Protein AF-A0A1X7U930-F1 (afdb_monomer_lite)

Organism: Amphimedon queenslandica (NCBI:txid400682)

Foldseek 3Di:
DDKDWQCPVHFDDDDDQWAPFDDPPPDPDSVVTDTDRDDPDHSSGDMDDDDKDKDKDWQCPVHFDDDADAWAPFDAPPPDPDSVPTDTDRPDPDDSSGDMDMDMDDQQCDDALDWAAPQDPDRQKHFIWGDDPSDTAFAFQACPAQLLQQLVQVLVVAGGKGKDWQCPSHFDDDAHQWYPFDAPNPDNTSVPTDTDRDDPDDSSRTMMIGTANDDAQDWAAPDDPDRLHHFIWGDDPRDTDGDDCVVPDPVNSCVVCVSSVHHD

Radius of gyration: 27.3 Å; chains: 1; bounding box: 66×41×80 Å

InterPro domains:
  IPR001190 SRCR domain [PF00530] (6-51)
  IPR001190 SRCR domain [PF00530] (58-105)
  IPR001190 SRCR domain [PF00530] (118-211)
  IPR001190 SRCR domain [PF00530] (222-263)
  IPR001190 SRCR domain [PR00258] (115-131)
  IPR001190 SRCR domain [PR00258] (134-145)
  IPR001190 SRCR domain [PR00258] (149-159)
  IPR001190 SRCR domain [PR00258] (200-212)
  IPR001190 SRCR domain [PS00420] (120-157)
  IPR001190 SRCR domain [PS00420] (224-261)
  IPR001190 SRCR domain [PS50287] (1-105)
  IPR001190 SRCR domain [PS50287] (115-212)
  IPR001190 SRCR domain [PS50287] (219-264)
  IPR001190 SRCR domain [SM00202] (21-105)
  IPR001190 SRCR domain [SM00202] (115-212)
  IPR036772 SRCR-like domain superfamily [G3DSA:3.10.250.10] (1-54)
  IPR036772 SRCR-like domain superfamily [G3DSA:3.10.250.10] (55-107)
  IPR036772 SRCR-like domain superfamily [G3DSA:3.10.250.10] (108-214)
  IPR036772 SRCR-like domain superfamily [G3DSA:3.10.250.10] (215-264)
  IPR036772 SRCR-like domain superfamily [SSF56487] (4-54)

Secondary structure (DSSP, 8-state):
-EEE-SSTT----S----EEEE--S--SSGGGSEEESS----GGG--EEE---EEEE-TTTT----S----EEEE--S--SSGGGSEEESS----GGG--EEEEPPPPSS-TT-EEEEESSSTTEEEEEEEETTEEEEEB-TT--HHHHHHHHHHTT-S-EEEE-TTTT----S-EEEEEEE--S--SSGGGSEEES-----GGGB-EEEE-SS-TT-EEEEE-SSTT-EEEEEEETTEEEEPP-TT--HHHHHHHHHHTT---

Structure (mmCIF, N/CA/C/O backbone):
data_AF-A0A1X7U930-F1
#
_entry.id   AF-A0A1X7U930-F1
#
loop_
_atom_site.group_PDB
_atom_site.id
_atom_site.type_symbol
_atom_site.label_atom_id
_atom_site.label_alt_id
_atom_site.label_comp_id
_atom_site.label_asym_id
_atom_site.label_entity_id
_atom_site.label_seq_id
_atom_site.pdbx_PDB_ins_code
_atom_site.Cartn_x
_atom_site.Cartn_y
_atom_site.Cartn_z
_atom_site.occupancy
_atom_site.B_iso_or_equiv
_atom_site.auth_seq_id
_atom_site.auth_comp_id
_atom_site.auth_asym_id
_atom_site.auth_atom_id
_atom_site.pdbx_PDB_model_num
ATOM 1 N N . GLY A 1 1 ? 22.623 -4.161 -4.959 1.00 57.66 1 GLY A N 1
ATOM 2 C CA . GLY A 1 1 ? 22.442 -2.717 -5.179 1.00 57.66 1 GLY A CA 1
ATOM 3 C C . GLY A 1 1 ? 23.751 -1.997 -4.940 1.00 57.66 1 GLY A C 1
ATOM 4 O O . GLY A 1 1 ? 24.623 -2.542 -4.277 1.00 57.66 1 GLY A O 1
ATOM 5 N N . THR A 1 2 ? 23.888 -0.797 -5.483 1.00 65.38 2 THR A N 1
ATOM 6 C CA . THR A 1 2 ? 25.011 0.117 -5.270 1.00 65.38 2 THR A CA 1
ATOM 7 C C . THR A 1 2 ? 24.630 1.106 -4.177 1.00 65.38 2 THR A C 1
ATOM 9 O O . THR A 1 2 ? 23.622 1.805 -4.307 1.00 65.38 2 THR A O 1
ATOM 12 N N . ALA A 1 3 ? 25.425 1.177 -3.111 1.00 65.69 3 ALA A N 1
ATOM 13 C CA . ALA A 1 3 ? 25.254 2.194 -2.081 1.00 65.69 3 ALA A CA 1
ATOM 14 C C . ALA A 1 3 ? 25.522 3.592 -2.663 1.00 65.69 3 ALA A C 1
ATOM 16 O O . ALA A 1 3 ? 26.449 3.796 -3.450 1.00 65.69 3 ALA A O 1
ATOM 17 N N . ARG A 1 4 ? 24.689 4.555 -2.284 1.00 77.25 4 ARG A N 1
ATOM 18 C CA . ARG A 1 4 ? 24.811 5.977 -2.606 1.00 77.25 4 ARG A CA 1
ATOM 19 C C . ARG A 1 4 ? 24.934 6.751 -1.297 1.00 77.25 4 ARG A C 1
ATOM 21 O O . ARG A 1 4 ? 24.362 6.358 -0.287 1.00 77.25 4 ARG A O 1
ATOM 28 N N . SER A 1 5 ? 25.660 7.855 -1.324 1.00 78.44 5 SER A N 1
ATOM 29 C CA . SER A 1 5 ? 25.897 8.716 -0.164 1.00 78.44 5 SER A CA 1
ATOM 30 C C . SER A 1 5 ? 25.713 10.183 -0.546 1.00 78.44 5 SER A C 1
ATOM 32 O O . SER A 1 5 ? 25.457 10.493 -1.713 1.00 78.44 5 SER A O 1
ATOM 34 N N . PHE A 1 6 ? 25.848 11.079 0.433 1.00 77.25 6 PHE A N 1
ATOM 35 C CA . PHE A 1 6 ? 25.787 12.532 0.244 1.00 77.25 6 PHE A CA 1
ATOM 36 C C . PHE A 1 6 ? 24.458 13.033 -0.331 1.00 77.25 6 PHE A C 1
ATOM 38 O O . PHE A 1 6 ? 24.446 13.873 -1.233 1.00 77.25 6 PHE A O 1
ATOM 45 N N . ALA A 1 7 ? 23.337 12.493 0.160 1.00 65.94 7 ALA A N 1
ATOM 46 C CA . ALA A 1 7 ? 22.000 12.905 -0.256 1.00 65.94 7 ALA A CA 1
ATOM 47 C C . ALA A 1 7 ? 21.797 12.821 -1.780 1.00 65.94 7 ALA A C 1
ATOM 49 O O . ALA A 1 7 ? 21.214 13.712 -2.398 1.00 65.94 7 ALA A O 1
ATOM 50 N N . TYR A 1 8 ? 22.300 11.746 -2.399 1.00 61.03 8 TYR A N 1
ATOM 51 C CA . TYR A 1 8 ? 22.290 11.541 -3.855 1.00 61.03 8 TYR A CA 1
ATOM 52 C C . TYR A 1 8 ? 20.904 11.740 -4.503 1.00 61.03 8 TYR A C 1
ATOM 54 O O . TYR A 1 8 ? 20.817 12.201 -5.639 1.00 61.03 8 TYR A O 1
ATOM 62 N N . PHE A 1 9 ? 19.820 11.435 -3.780 1.00 59.12 9 PHE A N 1
ATOM 63 C CA . PHE A 1 9 ? 18.430 11.594 -4.233 1.00 59.12 9 PHE A CA 1
ATOM 64 C C . PHE A 1 9 ? 17.723 12.837 -3.661 1.00 59.12 9 PHE A C 1
ATOM 66 O O . PHE A 1 9 ? 16.503 12.954 -3.746 1.00 59.12 9 PHE A O 1
ATOM 73 N N . GLY A 1 10 ? 18.483 13.774 -3.098 1.00 61.09 10 GLY A N 1
ATOM 74 C CA . GLY A 1 10 ? 17.975 14.900 -2.321 1.00 61.09 10 GLY A CA 1
ATOM 75 C C . GLY A 1 10 ? 18.100 14.665 -0.816 1.00 61.09 10 GLY A C 1
ATOM 76 O O . GLY A 1 10 ? 18.247 13.535 -0.356 1.00 61.09 10 GLY A O 1
ATOM 77 N N . GLN A 1 11 ? 18.074 15.763 -0.060 1.00 75.12 11 GLN A N 1
ATOM 78 C CA . GLN A 1 11 ? 18.124 15.737 1.401 1.00 75.12 11 GLN A CA 1
ATOM 79 C C . GLN A 1 11 ? 16.755 15.345 1.953 1.00 75.12 11 GLN A C 1
ATOM 81 O O . GLN A 1 11 ? 15.735 15.902 1.537 1.00 75.12 11 GLN A O 1
ATOM 86 N N . GLY A 1 12 ? 16.738 14.402 2.886 1.00 53.31 12 GLY A N 1
ATOM 87 C CA . GLY A 1 12 ? 15.559 14.032 3.644 1.00 53.31 12 GLY A CA 1
ATOM 88 C C . GLY A 1 12 ? 15.132 15.114 4.632 1.00 53.31 12 GLY A C 1
ATOM 89 O O . GLY A 1 12 ? 15.687 16.212 4.716 1.00 53.31 12 GLY A O 1
ATOM 90 N N . THR A 1 13 ? 14.093 14.789 5.393 1.00 66.19 13 THR A N 1
ATOM 91 C CA . THR A 1 13 ? 13.556 15.640 6.457 1.00 66.19 13 THR A CA 1
ATOM 92 C C . THR A 1 13 ? 13.217 14.782 7.668 1.00 66.19 13 THR A C 1
ATOM 94 O O . THR A 1 13 ? 12.710 13.675 7.490 1.00 66.19 13 THR A O 1
ATOM 97 N N . GLY A 1 14 ? 13.393 15.307 8.881 1.00 71.62 14 GLY A N 1
ATOM 98 C CA . GLY A 1 14 ? 13.059 14.605 10.124 1.00 71.62 14 GLY A CA 1
ATOM 99 C C . GLY A 1 14 ? 14.295 14.168 10.911 1.00 71.62 14 GLY A C 1
ATOM 100 O O . GLY A 1 14 ? 15.323 14.835 10.883 1.00 71.62 14 GLY A O 1
ATOM 101 N N . SER A 1 15 ? 14.169 13.089 11.682 1.00 68.62 15 SER A N 1
ATOM 102 C CA . SER A 1 15 ? 15.270 12.537 12.481 1.00 68.62 15 SER A CA 1
ATOM 103 C C . SER A 1 15 ? 16.039 11.485 11.686 1.00 68.62 15 SER A C 1
ATOM 105 O O . SER A 1 15 ? 15.431 10.640 11.032 1.00 68.62 15 SER A O 1
ATOM 107 N N . ILE A 1 16 ? 17.368 11.502 11.782 1.00 68.62 16 ILE A N 1
ATOM 108 C CA . ILE A 1 16 ? 18.234 10.452 11.239 1.00 68.62 16 ILE A CA 1
ATOM 109 C C . ILE A 1 16 ? 18.339 9.356 12.299 1.00 68.62 16 ILE A C 1
ATOM 111 O O . ILE A 1 16 ? 18.653 9.629 13.455 1.00 68.62 16 ILE A O 1
ATOM 115 N N . LEU A 1 17 ? 17.999 8.124 11.924 1.00 62.81 17 LEU A N 1
ATOM 116 C CA . LEU A 1 17 ? 17.796 7.034 12.886 1.00 62.81 17 LEU A CA 1
ATOM 117 C C . LEU A 1 17 ? 18.954 6.036 12.940 1.00 62.81 17 LEU A C 1
ATOM 119 O O . LEU A 1 17 ? 19.069 5.304 13.918 1.00 62.81 17 LEU A O 1
ATOM 123 N N . LEU A 1 18 ? 19.783 5.992 11.898 1.00 68.31 18 LEU A N 1
ATOM 124 C CA . LEU A 1 18 ? 20.876 5.038 11.758 1.00 68.31 18 LEU A CA 1
ATOM 125 C C . LEU A 1 18 ? 22.110 5.769 11.225 1.00 68.31 18 LEU A C 1
ATOM 127 O O . LEU A 1 18 ? 22.004 6.518 10.255 1.00 68.31 18 LEU A O 1
ATOM 131 N N . ASP A 1 19 ? 23.256 5.515 11.847 1.00 79.56 19 ASP A N 1
ATOM 132 C CA . ASP A 1 19 ? 24.575 6.005 11.440 1.00 79.56 19 ASP A CA 1
ATOM 133 C C . ASP A 1 19 ? 25.569 4.837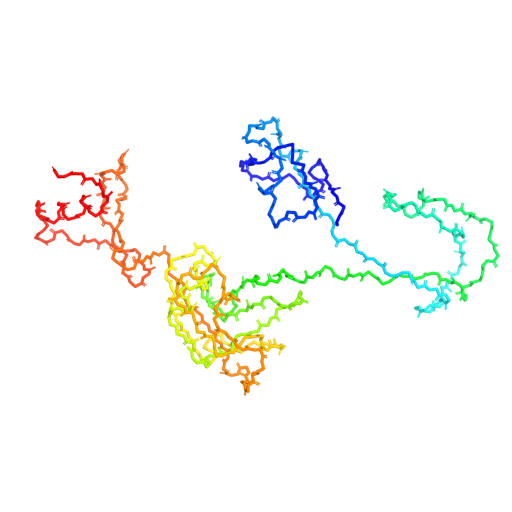 11.393 1.00 79.56 19 ASP A C 1
ATOM 135 O O . ASP A 1 19 ? 25.353 3.809 12.043 1.00 79.56 19 ASP A O 1
ATOM 139 N N . ASP A 1 20 ? 26.635 4.972 10.606 1.00 81.56 20 ASP A N 1
ATOM 140 C CA . ASP A 1 20 ? 27.700 3.975 10.452 1.00 81.56 20 ASP A CA 1
ATOM 141 C C . ASP A 1 20 ? 27.179 2.551 10.175 1.00 81.56 20 ASP A C 1
ATOM 143 O O . ASP A 1 20 ? 27.675 1.560 10.715 1.00 81.56 20 ASP A O 1
ATOM 147 N N . VAL A 1 21 ? 26.151 2.430 9.329 1.00 77.81 21 VAL A N 1
ATOM 148 C CA . VAL A 1 21 ? 25.526 1.137 9.023 1.00 77.81 21 VAL A CA 1
ATOM 149 C C . VAL A 1 21 ? 26.495 0.232 8.255 1.00 77.81 21 VAL A C 1
ATOM 151 O O . VAL A 1 21 ? 26.942 0.563 7.158 1.00 77.81 21 VAL A O 1
ATOM 154 N N . GLN A 1 22 ? 26.782 -0.944 8.815 1.00 81.25 22 GLN A N 1
ATOM 155 C CA . GLN A 1 22 ? 27.649 -1.977 8.245 1.00 81.25 22 GLN A CA 1
ATOM 156 C C . GLN A 1 22 ? 26.912 -3.321 8.213 1.00 81.25 22 GLN A C 1
ATOM 158 O O . GLN A 1 22 ? 26.687 -3.952 9.251 1.00 81.25 22 GLN A O 1
ATOM 163 N N . CYS A 1 23 ? 26.543 -3.759 7.010 1.00 74.75 23 CYS A N 1
ATOM 164 C CA . CYS A 1 23 ? 25.874 -5.036 6.764 1.00 74.75 23 CYS A CA 1
ATOM 165 C C . CYS A 1 23 ? 26.853 -6.056 6.164 1.00 74.75 23 CYS A C 1
ATOM 167 O O . CYS A 1 23 ? 27.743 -5.700 5.391 1.00 74.75 23 CYS A O 1
ATOM 169 N N . THR A 1 24 ? 26.654 -7.334 6.472 1.00 76.25 24 THR A N 1
ATOM 170 C CA . THR A 1 24 ? 27.390 -8.464 5.883 1.00 76.25 24 THR A CA 1
ATOM 171 C C . THR A 1 24 ? 26.761 -8.967 4.581 1.00 76.25 24 THR A C 1
ATOM 173 O O . THR A 1 24 ? 27.423 -9.656 3.807 1.00 76.25 24 THR A O 1
ATOM 176 N N . GLY A 1 25 ? 25.507 -8.586 4.312 1.00 63.31 25 GLY A N 1
ATOM 177 C CA . GLY A 1 25 ? 24.764 -8.906 3.090 1.00 63.31 25 GLY A CA 1
ATOM 178 C C . GLY A 1 25 ? 23.789 -10.076 3.233 1.00 63.31 25 GLY A C 1
ATOM 179 O O . GLY A 1 25 ? 23.185 -10.478 2.242 1.00 63.31 25 GLY A O 1
ATOM 180 N N . THR A 1 26 ? 23.627 -10.621 4.440 1.00 66.12 26 THR A N 1
ATOM 181 C CA . THR A 1 26 ? 22.665 -11.699 4.747 1.00 66.12 26 THR A CA 1
ATOM 182 C C . THR A 1 26 ? 21.549 -11.261 5.694 1.00 66.12 26 THR A C 1
ATOM 184 O O . THR A 1 26 ? 20.671 -12.053 6.021 1.00 66.12 26 THR A O 1
ATOM 187 N N . GLU A 1 27 ? 21.594 -10.020 6.176 1.00 82.38 27 GLU A N 1
ATOM 188 C CA . GLU A 1 27 ? 20.598 -9.449 7.073 1.00 82.38 27 GLU A CA 1
ATOM 189 C C . GLU A 1 27 ? 19.263 -9.196 6.355 1.00 82.38 27 GLU A C 1
ATOM 191 O O . GLU A 1 27 ? 19.229 -8.668 5.248 1.00 82.38 27 GLU A O 1
ATOM 196 N N . GLU A 1 28 ? 18.153 -9.533 7.016 1.00 58.84 28 GLU A N 1
ATOM 197 C CA . GLU A 1 28 ? 16.793 -9.317 6.494 1.00 58.84 28 GLU A CA 1
ATOM 198 C C . GLU A 1 28 ? 16.335 -7.849 6.605 1.00 58.84 28 GLU A C 1
ATOM 200 O O . GLU A 1 28 ? 15.592 -7.357 5.761 1.00 58.84 28 GLU A O 1
ATOM 205 N N . PHE A 1 29 ? 16.823 -7.121 7.617 1.00 68.44 29 PHE A N 1
ATOM 206 C CA . PHE A 1 29 ? 16.490 -5.716 7.871 1.00 68.44 29 PHE A CA 1
ATOM 207 C C . PHE A 1 29 ? 17.758 -4.885 8.093 1.00 68.44 29 PHE A C 1
ATOM 209 O O . PHE A 1 29 ? 18.710 -5.354 8.713 1.00 68.44 29 PHE A O 1
ATOM 216 N N . LEU A 1 30 ? 17.743 -3.612 7.677 1.00 61.31 30 LEU A N 1
ATOM 217 C CA . LEU A 1 30 ? 18.844 -2.659 7.902 1.00 61.31 30 LEU A CA 1
ATOM 218 C C . LEU A 1 30 ? 19.188 -2.479 9.392 1.00 61.31 30 LEU A C 1
ATOM 220 O O . LEU A 1 30 ? 20.350 -2.300 9.739 1.00 61.31 30 LEU A O 1
ATOM 224 N N . THR A 1 31 ? 18.202 -2.588 10.284 1.00 77.62 31 THR A N 1
ATOM 225 C CA . THR A 1 31 ? 18.406 -2.528 11.743 1.00 77.62 31 THR A CA 1
ATOM 226 C C . THR A 1 31 ? 19.111 -3.759 12.312 1.00 77.62 31 THR A C 1
ATOM 228 O O . THR A 1 31 ? 19.595 -3.706 13.437 1.00 77.62 31 THR A O 1
ATOM 231 N N . ASN A 1 32 ? 19.182 -4.864 11.563 1.00 84.38 32 ASN A N 1
ATOM 232 C CA . ASN A 1 32 ? 19.940 -6.051 11.970 1.00 84.38 32 ASN A CA 1
ATOM 233 C C . ASN A 1 32 ? 21.433 -5.919 11.630 1.00 84.38 32 ASN A C 1
ATOM 235 O O . ASN A 1 32 ? 22.238 -6.725 12.095 1.00 84.38 32 ASN A O 1
ATOM 239 N N . CYS A 1 33 ? 21.806 -4.914 10.835 1.00 84.19 33 CYS A N 1
ATOM 240 C CA . CYS A 1 33 ? 23.196 -4.575 10.575 1.00 84.19 33 CYS A CA 1
ATOM 241 C C . CYS A 1 33 ? 23.828 -3.910 11.803 1.00 84.19 33 CYS A C 1
ATOM 243 O O . CYS A 1 33 ? 23.136 -3.344 12.651 1.00 84.19 33 CYS A O 1
ATOM 245 N N . THR A 1 34 ? 25.157 -3.928 11.896 1.00 90.88 34 THR A N 1
ATOM 246 C CA . THR A 1 34 ? 25.842 -3.150 12.940 1.00 90.88 34 THR A CA 1
ATOM 247 C C . THR A 1 34 ? 25.697 -1.666 12.613 1.00 90.88 34 THR A C 1
ATOM 249 O O . THR A 1 34 ? 25.941 -1.279 11.475 1.00 90.88 34 THR A O 1
ATOM 252 N N . HIS A 1 35 ? 25.268 -0.848 13.573 1.00 83.94 35 HIS A N 1
ATOM 253 C CA . HIS A 1 35 ? 25.029 0.584 13.373 1.00 83.94 35 HIS A CA 1
ATOM 254 C C . HIS A 1 35 ? 25.112 1.351 14.701 1.00 83.94 35 HIS A C 1
ATOM 256 O O . HIS A 1 35 ? 25.042 0.757 15.781 1.00 83.94 35 HIS A O 1
ATOM 262 N N . SER A 1 36 ? 25.233 2.676 14.618 1.00 80.44 36 SER A N 1
ATOM 263 C CA . SER A 1 36 ? 25.127 3.595 15.751 1.00 80.44 36 SER A CA 1
ATOM 264 C C . SER A 1 36 ? 23.737 4.232 15.806 1.00 80.44 36 SER A C 1
ATOM 266 O O . SER A 1 36 ? 23.193 4.669 14.792 1.00 80.44 36 SER A O 1
ATOM 268 N N . SER A 1 37 ? 23.170 4.314 17.012 1.00 70.75 37 SER A N 1
ATOM 269 C CA . SER A 1 37 ? 21.941 5.068 17.305 1.00 70.75 37 SER A CA 1
ATOM 270 C C . SER A 1 37 ? 22.211 6.534 17.669 1.00 70.75 37 SER A C 1
ATOM 272 O O . SER A 1 37 ? 21.281 7.322 17.818 1.00 70.75 37 SER A O 1
ATOM 274 N N . THR A 1 38 ? 23.480 6.893 17.874 1.00 75.50 38 THR A N 1
ATOM 275 C CA . THR A 1 38 ? 23.929 8.266 18.118 1.00 75.50 38 THR A CA 1
ATOM 276 C C . THR A 1 38 ? 24.639 8.729 16.859 1.00 75.50 38 THR A C 1
ATOM 278 O O . THR A 1 38 ? 25.707 8.200 16.551 1.00 75.50 38 THR A O 1
ATOM 281 N N . HIS A 1 39 ? 24.045 9.681 16.142 1.00 67.75 39 HIS A N 1
ATOM 282 C CA . HIS A 1 39 ? 24.547 10.112 14.841 1.00 67.75 39 HIS A CA 1
ATOM 283 C C . HIS A 1 39 ? 25.206 11.490 14.898 1.00 67.75 39 HIS A C 1
ATOM 285 O O . HIS A 1 39 ? 24.820 12.348 15.699 1.00 67.75 39 HIS A O 1
ATOM 291 N N . ASN A 1 40 ? 26.174 11.722 14.015 1.00 78.69 40 ASN A N 1
ATOM 292 C CA . ASN A 1 40 ? 26.668 13.069 13.704 1.00 78.69 40 ASN A CA 1
ATOM 293 C C . ASN A 1 40 ? 26.265 13.540 12.296 1.00 78.69 40 ASN A C 1
ATOM 295 O O . ASN A 1 40 ? 26.635 14.645 11.902 1.00 78.69 40 ASN A O 1
ATOM 299 N N . CYS A 1 41 ? 25.485 12.732 11.574 1.00 72.06 41 CYS A N 1
ATOM 300 C CA . CYS A 1 41 ? 25.034 13.051 10.228 1.00 72.06 41 CYS A CA 1
ATOM 301 C C . CYS A 1 41 ? 24.066 14.239 10.196 1.00 72.06 41 CYS A C 1
ATOM 303 O O . CYS A 1 41 ? 23.209 14.378 11.076 1.00 72.06 41 CYS A O 1
ATOM 305 N N . GLY A 1 42 ? 24.135 15.035 9.128 1.00 72.06 42 GLY A N 1
ATOM 306 C CA . GLY A 1 42 ? 23.012 15.855 8.661 1.00 72.06 42 GLY A CA 1
ATOM 307 C C . GLY A 1 42 ? 22.343 15.251 7.422 1.00 72.06 42 GLY A C 1
ATOM 308 O O . GLY A 1 42 ? 22.895 14.359 6.792 1.00 72.06 42 GLY A O 1
ATOM 309 N N . HIS A 1 43 ? 21.184 15.771 6.999 1.00 69.62 43 HIS A N 1
ATOM 310 C CA . HIS A 1 43 ? 20.490 15.244 5.807 1.00 69.62 43 HIS A CA 1
ATOM 311 C C . HIS A 1 43 ? 21.263 15.414 4.492 1.00 69.62 43 HIS A C 1
ATOM 313 O O . HIS A 1 43 ? 20.920 14.805 3.486 1.00 69.62 43 HIS A O 1
ATOM 319 N N . TYR A 1 44 ? 22.333 16.213 4.481 1.00 67.81 44 TYR A N 1
ATOM 320 C CA . TYR A 1 44 ? 23.282 16.269 3.367 1.00 67.81 44 TYR A CA 1
ATOM 321 C C . TYR A 1 44 ? 24.158 15.006 3.259 1.00 67.81 44 TYR A C 1
ATOM 323 O O . TYR A 1 44 ? 24.855 14.847 2.261 1.00 67.81 44 TYR A O 1
ATOM 331 N N . GLU A 1 45 ? 24.121 14.114 4.252 1.00 70.44 45 GLU A N 1
ATOM 332 C CA . GLU A 1 45 ? 24.817 12.822 4.301 1.00 70.44 45 GLU A CA 1
ATOM 333 C C . GLU A 1 45 ? 23.881 11.629 4.081 1.00 70.44 45 GLU A C 1
ATOM 335 O O . GLU A 1 45 ? 24.348 10.493 4.111 1.00 70.44 45 GLU A O 1
ATOM 340 N N . ASP A 1 46 ? 22.593 11.866 3.799 1.00 62.09 46 ASP A N 1
ATOM 341 C CA . ASP A 1 46 ? 21.605 10.797 3.656 1.00 62.09 46 ASP A CA 1
ATOM 342 C C . ASP A 1 46 ? 22.068 9.726 2.653 1.00 62.09 46 ASP A C 1
ATOM 344 O O . ASP A 1 46 ? 22.473 10.011 1.515 1.00 62.09 46 ASP A O 1
ATOM 348 N N . ALA A 1 47 ? 22.020 8.474 3.109 1.00 66.69 47 ALA A N 1
ATOM 349 C CA . ALA A 1 47 ? 22.372 7.308 2.319 1.00 66.69 47 ALA A CA 1
ATOM 350 C C . ALA A 1 47 ? 21.228 6.944 1.362 1.00 66.69 47 ALA A C 1
ATOM 352 O O . ALA A 1 47 ? 20.050 6.997 1.709 1.00 66.69 47 ALA A O 1
ATOM 353 N N . GLY A 1 48 ? 21.580 6.539 0.147 1.00 68.12 48 GLY A N 1
ATOM 354 C CA . GLY A 1 48 ? 20.652 6.036 -0.859 1.00 68.12 48 GLY A CA 1
ATOM 355 C C . GLY A 1 48 ? 21.108 4.686 -1.398 1.00 68.12 48 GLY A C 1
ATOM 356 O O . GLY A 1 48 ? 22.222 4.234 -1.145 1.00 68.12 48 GLY A O 1
ATOM 357 N N . VAL A 1 49 ? 20.267 4.038 -2.194 1.00 68.19 49 VAL A N 1
ATOM 358 C CA . VAL A 1 49 ? 20.625 2.787 -2.868 1.00 68.19 49 VAL A CA 1
ATOM 359 C C . VAL A 1 49 ? 20.102 2.797 -4.300 1.00 68.19 49 VAL A C 1
ATOM 361 O O . VAL A 1 49 ? 18.972 3.201 -4.552 1.00 68.19 49 VAL A O 1
ATOM 364 N N . SER A 1 50 ? 20.947 2.375 -5.241 1.00 60.69 50 SER A N 1
ATOM 365 C CA . SER A 1 50 ? 20.575 2.100 -6.636 1.00 60.69 50 SER A CA 1
ATOM 366 C C . SER A 1 50 ? 20.505 0.591 -6.811 1.00 60.69 50 SER A C 1
ATOM 368 O O . SER A 1 50 ? 21.503 -0.101 -6.607 1.00 60.69 50 SER A O 1
ATOM 370 N N . CYS A 1 51 ? 19.356 0.048 -7.180 1.00 55.44 51 CYS A N 1
ATOM 371 C CA . CYS A 1 51 ? 19.202 -1.383 -7.424 1.00 55.44 51 CYS A CA 1
ATOM 372 C C . CYS A 1 51 ? 19.000 -1.625 -8.919 1.00 55.44 51 CYS A C 1
ATOM 374 O O . CYS A 1 51 ? 17.896 -1.945 -9.336 1.00 55.44 51 CYS A O 1
ATOM 376 N N . ASP A 1 52 ? 20.062 -1.481 -9.715 1.00 59.72 52 ASP A N 1
ATOM 377 C CA . ASP A 1 52 ? 19.982 -1.645 -11.168 1.00 59.72 52 ASP A CA 1
ATOM 378 C C . ASP A 1 52 ? 20.871 -2.796 -11.653 1.00 59.72 52 ASP A C 1
ATOM 380 O O . ASP A 1 52 ? 22.011 -2.959 -11.217 1.00 59.72 52 ASP A O 1
ATOM 384 N N . GLY A 1 53 ? 20.333 -3.587 -12.581 1.00 62.94 53 GLY A N 1
ATOM 385 C CA . GLY A 1 53 ? 21.065 -4.542 -13.407 1.00 62.94 53 GLY A CA 1
ATOM 386 C C . GLY A 1 53 ? 20.664 -4.366 -14.872 1.00 62.94 53 GLY A C 1
ATOM 387 O O . GLY A 1 53 ? 19.550 -3.937 -15.172 1.00 62.94 53 GLY A O 1
ATOM 388 N N . GLY A 1 54 ? 21.572 -4.677 -15.796 1.00 63.00 54 GLY A N 1
ATOM 389 C CA . GLY A 1 54 ? 21.337 -4.597 -17.237 1.00 63.00 54 GLY A CA 1
ATOM 390 C C . GLY A 1 54 ? 21.948 -5.793 -17.960 1.00 63.00 54 GLY A C 1
ATOM 391 O O . GLY A 1 54 ? 22.980 -6.315 -17.550 1.00 63.00 54 GLY A O 1
ATOM 392 N N . THR A 1 55 ? 21.299 -6.249 -19.030 1.00 72.25 55 THR A N 1
ATOM 393 C CA . THR A 1 55 ? 21.840 -7.287 -19.921 1.00 72.25 55 THR A CA 1
ATOM 394 C C . THR A 1 55 ? 22.390 -6.630 -21.179 1.00 72.25 55 THR A C 1
ATOM 396 O O . THR A 1 55 ? 21.652 -5.941 -21.889 1.00 72.25 55 THR A O 1
ATOM 399 N N . ALA A 1 56 ? 23.671 -6.861 -21.467 1.00 73.56 56 ALA A N 1
ATOM 400 C CA . ALA A 1 56 ? 24.302 -6.415 -22.703 1.00 73.56 56 ALA A CA 1
ATOM 401 C C . ALA A 1 56 ? 23.739 -7.179 -23.913 1.00 73.56 56 ALA A C 1
ATOM 403 O O . ALA A 1 56 ? 23.491 -8.386 -23.861 1.00 73.56 56 ALA A O 1
ATOM 404 N N . ARG A 1 57 ? 23.534 -6.463 -25.014 1.00 78.88 57 ARG A N 1
ATOM 405 C CA . ARG A 1 57 ? 23.104 -6.983 -26.313 1.00 78.88 57 ARG A CA 1
ATOM 406 C C . ARG A 1 57 ? 24.139 -6.593 -27.360 1.00 78.88 57 ARG A C 1
ATOM 408 O O . ARG A 1 57 ? 24.720 -5.516 -27.285 1.00 78.88 57 ARG A O 1
ATOM 415 N N . SER A 1 58 ? 24.350 -7.459 -28.338 1.00 83.00 58 SER A N 1
ATOM 416 C CA . SER A 1 58 ? 25.328 -7.270 -29.410 1.00 83.00 58 SER A CA 1
ATOM 417 C C . SER A 1 58 ? 24.677 -7.436 -30.782 1.00 83.00 58 SER A C 1
ATOM 419 O O . SER A 1 58 ? 23.497 -7.784 -30.884 1.00 83.00 58 SER A O 1
ATOM 421 N N . SER A 1 59 ? 25.458 -7.191 -31.835 1.00 84.81 59 SER A N 1
ATOM 422 C CA . SER A 1 59 ? 25.076 -7.459 -33.225 1.00 84.81 59 SER A CA 1
ATOM 423 C C . SER A 1 59 ? 23.836 -6.690 -33.689 1.00 84.81 59 SER A C 1
ATOM 425 O O . SER A 1 59 ? 22.955 -7.264 -34.332 1.00 84.81 59 SER A O 1
ATOM 427 N N . ALA A 1 60 ? 23.748 -5.402 -33.334 1.00 73.50 60 ALA A N 1
ATOM 428 C CA . ALA A 1 60 ? 22.645 -4.530 -33.729 1.00 73.50 60 ALA A CA 1
ATOM 429 C C . ALA A 1 60 ? 21.264 -5.109 -33.366 1.00 73.50 60 ALA A C 1
ATOM 431 O O . ALA A 1 60 ? 20.312 -5.026 -34.142 1.00 73.50 60 ALA A O 1
ATOM 432 N N . TYR A 1 61 ? 21.149 -5.709 -32.173 1.00 73.25 61 TYR A N 1
ATOM 433 C CA . TYR A 1 61 ? 19.925 -6.353 -31.674 1.00 73.25 61 TYR A CA 1
ATOM 434 C C . TYR A 1 61 ? 18.668 -5.464 -31.787 1.00 73.25 61 TYR A C 1
ATOM 436 O O . TYR A 1 61 ? 17.573 -5.968 -32.023 1.00 73.25 61 TYR A O 1
ATOM 444 N N . PHE A 1 62 ? 18.823 -4.143 -31.647 1.00 72.94 62 PHE A N 1
ATOM 445 C CA . PHE A 1 62 ? 17.743 -3.151 -31.760 1.00 72.94 62 PHE A CA 1
ATOM 446 C C . PHE A 1 62 ? 17.694 -2.429 -33.116 1.00 72.94 62 PHE A C 1
ATOM 448 O O . PHE A 1 62 ? 16.985 -1.436 -33.267 1.00 72.94 62 PHE A O 1
ATOM 455 N N . GLY A 1 63 ? 18.429 -2.930 -34.106 1.00 76.12 63 GLY A N 1
ATOM 456 C CA . GLY A 1 63 ? 18.668 -2.264 -35.380 1.00 76.12 63 GLY A CA 1
ATOM 457 C C . GLY A 1 63 ? 20.026 -1.566 -35.428 1.00 76.12 63 GLY A C 1
ATOM 458 O O . GLY A 1 63 ? 20.673 -1.343 -34.407 1.00 76.12 63 GLY A O 1
ATOM 459 N N . GLN A 1 64 ? 20.457 -1.263 -36.651 1.00 84.94 64 GLN A N 1
ATOM 460 C CA . GLN A 1 64 ? 21.721 -0.584 -36.933 1.00 84.94 64 GLN A CA 1
ATOM 461 C C . GLN A 1 64 ? 21.567 0.926 -36.744 1.00 84.94 64 GLN A C 1
ATOM 463 O O . GLN A 1 64 ? 20.566 1.512 -37.167 1.00 84.94 64 GLN A O 1
ATOM 468 N N . GLY A 1 65 ? 22.567 1.552 -36.136 1.00 73.94 65 GLY A N 1
ATOM 469 C CA . GLY A 1 65 ? 22.712 2.995 -36.068 1.00 73.94 65 GLY A CA 1
ATOM 470 C C . GLY A 1 65 ? 23.161 3.605 -37.397 1.00 73.94 65 GLY A C 1
ATOM 471 O O . GLY A 1 65 ? 23.201 2.961 -38.447 1.00 73.94 65 GLY A O 1
ATOM 472 N N . ASN A 1 66 ? 23.475 4.897 -37.351 1.00 77.50 66 ASN A N 1
ATOM 473 C CA . ASN A 1 66 ? 23.996 5.648 -38.487 1.00 77.50 66 ASN A CA 1
ATOM 474 C C . ASN A 1 66 ? 24.996 6.704 -37.994 1.00 77.50 66 ASN A C 1
ATOM 476 O O . ASN A 1 66 ? 24.819 7.259 -36.908 1.00 77.50 66 ASN A O 1
ATOM 480 N N . GLY A 1 67 ? 25.999 7.036 -38.806 1.00 81.44 67 GLY A N 1
ATOM 481 C CA . GLY A 1 67 ? 27.035 8.014 -38.469 1.00 81.44 67 GLY A CA 1
ATOM 482 C C . GLY A 1 67 ? 28.317 7.381 -37.923 1.00 81.44 67 GLY A C 1
ATOM 483 O O . GLY A 1 67 ? 28.730 6.314 -38.357 1.00 81.44 67 GLY A O 1
ATOM 484 N N . SER A 1 68 ? 29.013 8.087 -37.032 1.00 77.81 68 SER A N 1
ATOM 485 C CA . SER A 1 68 ? 30.294 7.641 -36.468 1.00 77.81 68 SER A CA 1
ATOM 486 C C . SER A 1 68 ? 30.097 6.752 -35.240 1.00 77.81 68 SER A C 1
ATOM 488 O O . SER A 1 68 ? 29.360 7.129 -34.329 1.00 77.81 68 SER A O 1
ATOM 490 N N . ILE A 1 69 ? 30.819 5.635 -35.178 1.00 75.19 69 ILE A N 1
ATOM 491 C CA . ILE A 1 69 ? 30.953 4.805 -33.974 1.00 75.19 69 ILE A CA 1
ATOM 492 C C . ILE A 1 69 ? 32.030 5.446 -33.090 1.00 75.19 69 ILE A C 1
ATOM 494 O O . ILE A 1 69 ? 33.085 5.844 -33.577 1.00 75.19 69 ILE A O 1
ATOM 498 N N . LEU A 1 70 ? 31.724 5.645 -31.807 1.00 70.69 70 LEU A N 1
ATOM 499 C CA . LEU A 1 70 ? 32.539 6.495 -30.926 1.00 70.69 70 LEU A CA 1
ATOM 500 C C . LEU A 1 70 ? 33.417 5.712 -29.949 1.00 70.69 70 LEU A C 1
ATOM 502 O O . LEU A 1 70 ? 34.437 6.240 -29.514 1.00 70.69 70 LEU A O 1
ATOM 506 N N . LEU A 1 71 ? 33.013 4.491 -29.595 1.00 76.75 71 LEU A N 1
ATOM 507 C CA . LEU A 1 71 ? 33.675 3.648 -28.605 1.00 76.75 71 LEU A CA 1
ATOM 508 C C . LEU A 1 71 ? 33.723 2.210 -29.129 1.00 76.75 71 LEU A C 1
ATOM 510 O O . LEU A 1 71 ? 32.719 1.718 -29.643 1.00 76.75 71 LEU A O 1
ATOM 514 N N . ASP A 1 72 ? 34.864 1.558 -28.953 1.00 78.38 72 ASP A N 1
ATOM 515 C CA . ASP A 1 72 ? 35.113 0.145 -29.249 1.00 78.38 72 ASP A CA 1
ATOM 516 C C . ASP A 1 72 ? 35.910 -0.484 -28.094 1.00 78.38 72 ASP A C 1
ATOM 518 O O . ASP A 1 72 ? 36.548 0.235 -27.319 1.00 78.38 72 ASP A O 1
ATOM 522 N N . ASP A 1 73 ? 35.839 -1.805 -27.941 1.00 79.69 73 ASP A N 1
ATOM 523 C CA . ASP A 1 73 ? 36.467 -2.567 -26.854 1.00 79.69 73 ASP A CA 1
ATOM 524 C C . ASP A 1 73 ? 36.186 -1.977 -25.456 1.00 79.69 73 ASP A C 1
ATOM 526 O O . ASP A 1 73 ? 37.073 -1.858 -24.608 1.00 79.69 73 ASP A O 1
ATOM 530 N N . VAL A 1 74 ? 34.933 -1.573 -25.209 1.00 78.25 74 VAL A N 1
ATOM 531 C CA . VAL A 1 74 ? 34.530 -0.997 -23.920 1.00 78.25 74 VAL A CA 1
ATOM 532 C C . VAL A 1 74 ? 34.586 -2.065 -22.826 1.00 78.25 74 VAL A C 1
ATOM 534 O O . VAL A 1 74 ? 33.814 -3.025 -22.833 1.00 78.25 74 VAL A O 1
ATOM 537 N N . ALA A 1 75 ? 35.463 -1.859 -21.849 1.00 81.06 75 ALA A N 1
ATOM 538 C CA . ALA A 1 75 ? 35.643 -2.701 -20.678 1.00 81.06 75 ALA A CA 1
ATOM 539 C C . ALA A 1 75 ? 35.516 -1.850 -19.407 1.00 81.06 75 ALA A C 1
ATOM 541 O O . ALA A 1 75 ? 36.376 -1.019 -19.107 1.00 81.06 75 ALA A O 1
ATOM 542 N N . CYS A 1 76 ? 34.414 -2.055 -18.686 1.00 73.88 76 CYS A N 1
ATOM 543 C CA . CYS A 1 76 ? 34.130 -1.398 -17.414 1.00 73.88 76 CYS A CA 1
ATOM 544 C C . CYS A 1 76 ? 34.412 -2.346 -16.243 1.00 73.88 76 CYS A C 1
ATOM 546 O O . CYS A 1 76 ? 34.090 -3.534 -16.317 1.00 73.88 76 CYS A O 1
ATOM 548 N N . ASP A 1 77 ? 34.895 -1.796 -15.136 1.00 76.62 77 ASP A N 1
ATOM 549 C CA . ASP A 1 77 ? 35.032 -2.489 -13.853 1.00 76.62 77 ASP A CA 1
ATOM 550 C C . ASP A 1 77 ? 33.692 -2.553 -13.088 1.00 76.62 77 ASP A C 1
ATOM 552 O O . ASP A 1 77 ? 33.544 -3.313 -12.129 1.00 76.62 77 ASP A O 1
ATOM 556 N N . GLY A 1 78 ? 32.697 -1.762 -13.510 1.00 66.19 78 GLY A N 1
ATOM 557 C CA . GLY A 1 78 ? 31.340 -1.731 -12.953 1.00 66.19 78 GLY A CA 1
ATOM 558 C C . GLY A 1 78 ? 31.139 -0.693 -11.847 1.00 66.19 78 GLY A C 1
ATOM 559 O O . GLY A 1 78 ? 30.100 -0.686 -11.186 1.00 66.19 78 GLY A O 1
ATOM 560 N N . THR A 1 79 ? 32.117 0.190 -11.639 1.00 68.62 79 THR A N 1
ATOM 561 C CA . THR A 1 79 ? 32.071 1.268 -10.631 1.00 68.62 79 THR A CA 1
ATOM 562 C C . THR A 1 79 ? 32.049 2.664 -11.253 1.00 68.62 79 THR A C 1
ATOM 564 O O . THR A 1 79 ? 31.828 3.661 -10.562 1.00 68.62 79 THR A O 1
ATOM 567 N N . GLU A 1 80 ? 32.252 2.749 -12.565 1.00 75.44 80 GLU A N 1
ATOM 568 C CA . GLU A 1 80 ? 32.295 3.980 -13.331 1.00 75.44 80 GLU A CA 1
ATOM 569 C C . GLU A 1 80 ? 30.927 4.673 -13.363 1.00 75.44 80 GLU A C 1
ATOM 571 O O . GLU A 1 80 ? 29.879 4.046 -13.503 1.00 75.44 80 GLU A O 1
ATOM 576 N N . GLN A 1 81 ? 30.929 6.005 -13.272 1.00 53.69 81 GLN A N 1
ATOM 577 C CA . GLN A 1 81 ? 29.697 6.803 -13.331 1.00 53.69 81 GLN A CA 1
ATOM 578 C C . GLN A 1 81 ? 29.172 7.011 -14.759 1.00 53.69 81 GLN A C 1
ATOM 580 O O . GLN A 1 81 ? 27.984 7.260 -14.945 1.00 53.69 81 GLN A O 1
ATOM 585 N N . PHE A 1 82 ? 30.049 6.925 -15.763 1.00 65.12 82 PHE A N 1
ATOM 586 C CA . PHE A 1 82 ? 29.724 7.147 -17.170 1.00 65.12 82 PHE A CA 1
ATOM 587 C C . PHE A 1 82 ? 30.430 6.099 -18.032 1.00 65.12 82 PHE A C 1
ATOM 589 O O . PHE A 1 82 ? 31.589 5.786 -17.774 1.00 65.12 82 PHE A O 1
ATOM 596 N N . LEU A 1 83 ? 29.775 5.627 -19.100 1.00 58.59 83 LEU A N 1
ATOM 597 C CA . LEU A 1 83 ? 30.350 4.651 -20.041 1.00 58.59 83 LEU A CA 1
ATOM 598 C C . LEU A 1 83 ? 31.677 5.138 -20.654 1.00 58.59 83 LEU A C 1
ATOM 600 O O . LEU A 1 83 ? 32.591 4.353 -20.870 1.00 58.59 83 LEU A O 1
ATOM 604 N N . ALA A 1 84 ? 31.806 6.450 -20.874 1.00 78.19 84 ALA A N 1
ATOM 605 C CA . ALA A 1 84 ? 33.025 7.071 -21.393 1.00 78.19 84 ALA A CA 1
ATOM 606 C C . ALA A 1 84 ? 34.215 7.028 -20.414 1.00 78.19 84 ALA A C 1
ATOM 608 O O . ALA A 1 84 ? 35.344 7.278 -20.826 1.00 78.19 84 ALA A O 1
ATOM 609 N N . ASN A 1 85 ? 33.978 6.728 -19.132 1.00 85.50 85 ASN A N 1
ATOM 610 C CA . ASN A 1 85 ? 35.041 6.587 -18.136 1.00 85.50 85 ASN A CA 1
ATOM 611 C C . ASN A 1 85 ? 35.598 5.159 -18.070 1.00 85.50 85 ASN A C 1
ATOM 613 O O . ASN A 1 85 ? 36.610 4.951 -17.405 1.00 85.50 85 ASN A O 1
ATOM 617 N N . CYS A 1 86 ? 34.956 4.195 -18.734 1.00 79.00 86 CYS A N 1
ATOM 618 C CA . CYS A 1 86 ? 35.474 2.837 -18.844 1.00 79.00 86 CYS A CA 1
ATOM 619 C C . CYS A 1 86 ? 36.707 2.799 -19.754 1.00 79.00 86 CYS A C 1
ATOM 621 O O . CYS A 1 86 ? 36.907 3.691 -20.586 1.00 79.00 86 CYS A O 1
ATOM 623 N N . SER A 1 87 ? 37.515 1.744 -19.647 1.00 89.94 87 SER A N 1
ATOM 624 C CA . SER A 1 87 ? 38.566 1.500 -20.636 1.00 89.94 87 SER A CA 1
ATOM 625 C C . SER A 1 87 ? 37.921 1.249 -21.999 1.00 89.94 87 SER A C 1
ATOM 627 O O . SER A 1 87 ? 36.958 0.494 -22.087 1.00 89.94 87 SER A O 1
ATOM 629 N N . HIS A 1 88 ? 38.392 1.924 -23.043 1.00 86.50 88 HIS A N 1
ATOM 630 C CA . HIS A 1 88 ? 37.868 1.781 -24.400 1.00 86.50 88 HIS A CA 1
ATOM 631 C C . HIS A 1 88 ? 38.878 2.310 -25.420 1.00 86.50 88 HIS A C 1
ATOM 633 O O . HIS A 1 88 ? 39.842 3.004 -25.076 1.00 86.50 88 HIS A O 1
ATOM 639 N N . THR A 1 89 ? 38.626 2.028 -26.693 1.00 79.62 89 THR A N 1
ATOM 640 C CA . THR A 1 89 ? 39.370 2.582 -27.821 1.00 79.62 89 THR A CA 1
ATOM 641 C C . THR A 1 89 ? 38.457 3.419 -28.716 1.00 79.62 89 THR A C 1
ATOM 643 O O . THR A 1 89 ? 37.241 3.240 -28.753 1.00 79.62 89 THR A O 1
ATOM 646 N N . SER A 1 90 ? 39.049 4.386 -29.418 1.00 79.81 90 SER A N 1
ATOM 647 C CA . SER A 1 90 ? 38.371 5.213 -30.427 1.00 79.81 90 SER A CA 1
ATOM 648 C C . SER A 1 90 ? 38.817 4.894 -31.857 1.00 79.81 90 SER A C 1
ATOM 650 O O . SER A 1 90 ? 38.202 5.349 -32.818 1.00 79.81 90 SER A O 1
ATOM 652 N N . ASN A 1 91 ? 39.892 4.114 -32.010 1.00 84.25 91 ASN A N 1
ATOM 653 C CA . ASN A 1 91 ? 40.341 3.582 -33.289 1.00 84.25 91 ASN A CA 1
ATOM 654 C C . ASN A 1 91 ? 39.761 2.177 -33.455 1.00 84.25 91 ASN A C 1
ATOM 656 O O . ASN A 1 91 ? 40.326 1.224 -32.925 1.00 84.25 91 ASN A O 1
ATOM 660 N N . HIS A 1 92 ? 38.640 2.089 -34.163 1.00 77.88 92 HIS A N 1
ATOM 661 C CA . HIS A 1 92 ? 37.802 0.897 -34.212 1.00 77.88 92 HIS A CA 1
ATOM 662 C C . HIS A 1 92 ? 37.754 0.282 -35.612 1.00 77.88 92 HIS A C 1
ATOM 664 O O . HIS A 1 92 ? 37.957 0.960 -36.624 1.00 77.88 92 HIS A O 1
ATOM 670 N N . ASN A 1 93 ? 37.429 -1.006 -35.677 1.00 81.38 93 ASN A N 1
ATOM 671 C CA . ASN A 1 93 ? 37.107 -1.706 -36.925 1.00 81.38 93 ASN A CA 1
ATOM 672 C C . ASN A 1 93 ? 35.623 -2.099 -37.028 1.00 81.38 93 ASN A C 1
ATOM 674 O O . ASN A 1 93 ? 35.243 -2.728 -38.016 1.00 81.38 93 ASN A O 1
ATOM 678 N N . CYS A 1 94 ? 34.800 -1.703 -36.053 1.00 79.44 94 CYS A N 1
ATOM 679 C CA . CYS A 1 94 ? 33.371 -1.998 -36.040 1.00 79.44 94 CYS A CA 1
ATOM 680 C C . CYS A 1 94 ? 32.605 -1.344 -37.197 1.00 79.44 94 CYS A C 1
ATOM 682 O O . CYS A 1 94 ? 32.873 -0.196 -37.569 1.00 79.44 94 CYS A O 1
ATOM 684 N N . GLY A 1 95 ? 31.587 -2.046 -37.697 1.00 76.88 95 GLY A N 1
ATOM 685 C CA . GLY A 1 95 ? 30.487 -1.481 -38.485 1.00 76.88 95 GLY A CA 1
ATOM 686 C C . GLY A 1 95 ? 29.169 -1.438 -37.702 1.00 76.88 95 GLY A C 1
ATOM 687 O O . GLY A 1 95 ? 29.033 -2.082 -36.669 1.00 76.88 95 GLY A O 1
ATOM 688 N N . HIS A 1 96 ? 28.144 -0.744 -38.217 1.00 81.00 96 HIS A N 1
ATOM 689 C CA . HIS A 1 96 ? 26.849 -0.626 -37.517 1.00 81.00 96 HIS A CA 1
ATOM 690 C C . HIS A 1 96 ? 26.099 -1.949 -37.319 1.00 81.00 96 HIS A C 1
ATOM 692 O O . HIS A 1 96 ? 25.181 -2.031 -36.510 1.00 81.00 96 HIS A O 1
ATOM 698 N N . SER A 1 97 ? 26.491 -3.018 -38.018 1.00 80.44 97 SER A N 1
ATOM 699 C CA . SER A 1 97 ? 26.030 -4.379 -37.720 1.00 80.44 97 SER A CA 1
ATOM 700 C C . SER A 1 97 ? 26.483 -4.895 -36.351 1.00 80.44 97 SER A C 1
ATOM 702 O O . SER A 1 97 ? 25.974 -5.916 -35.899 1.00 80.44 97 SER A O 1
ATOM 704 N N . GLU A 1 98 ? 27.442 -4.226 -35.714 1.00 82.75 98 GLU A N 1
ATOM 705 C CA . GLU A 1 98 ? 28.049 -4.592 -34.433 1.00 82.75 98 GLU A CA 1
ATOM 706 C C . GLU A 1 98 ? 27.614 -3.663 -33.294 1.00 82.75 98 GLU A C 1
ATOM 708 O O . GLU A 1 98 ? 28.051 -3.859 -32.163 1.00 82.75 98 GLU A O 1
ATOM 713 N N . ASP A 1 99 ? 26.715 -2.706 -33.560 1.00 70.31 99 ASP A N 1
ATOM 714 C CA . ASP A 1 99 ? 26.243 -1.751 -32.558 1.00 70.31 99 ASP A CA 1
ATOM 715 C C . ASP A 1 99 ? 25.735 -2.479 -31.299 1.00 70.31 99 ASP A C 1
ATOM 717 O O . ASP A 1 99 ? 24.887 -3.385 -31.355 1.00 70.31 99 ASP A O 1
ATOM 721 N N . ALA A 1 100 ? 26.293 -2.086 -30.152 1.00 66.94 100 ALA A N 1
ATOM 722 C CA . ALA A 1 100 ? 25.946 -2.623 -28.847 1.00 66.94 100 ALA A CA 1
ATOM 723 C C . ALA A 1 100 ? 24.617 -2.035 -28.349 1.00 66.94 100 ALA A C 1
ATOM 725 O O . ALA A 1 100 ? 24.298 -0.867 -28.570 1.00 66.94 100 ALA A O 1
ATOM 726 N N . GLY A 1 101 ? 23.842 -2.846 -27.636 1.00 75.06 101 GLY A N 1
ATOM 727 C CA . GLY A 1 101 ? 22.589 -2.446 -27.004 1.00 75.06 101 GLY A CA 1
ATOM 728 C C . GLY A 1 101 ? 22.526 -2.897 -25.551 1.00 75.06 101 GLY A C 1
ATOM 729 O O . GLY A 1 101 ? 23.321 -3.715 -25.096 1.00 75.06 101 GLY A O 1
ATOM 730 N N . VAL A 1 102 ? 21.542 -2.398 -24.810 1.00 74.31 102 VAL A N 1
ATOM 731 C CA . VAL A 1 102 ? 21.299 -2.814 -23.426 1.00 74.31 102 VAL A CA 1
ATOM 732 C C . VAL A 1 102 ? 19.805 -2.962 -23.183 1.00 74.31 102 VAL A C 1
ATOM 734 O O . VAL A 1 102 ? 19.007 -2.142 -23.630 1.00 74.31 102 VAL A O 1
ATOM 737 N N . THR A 1 103 ? 19.421 -4.018 -22.471 1.00 70.06 103 THR A N 1
ATOM 738 C CA . THR A 1 103 ? 18.124 -4.074 -21.790 1.00 70.06 103 THR A CA 1
ATOM 739 C C . THR A 1 103 ? 18.366 -3.849 -20.308 1.00 70.06 103 THR A C 1
ATOM 741 O O . THR A 1 103 ? 19.001 -4.689 -19.667 1.00 70.06 103 THR A O 1
ATOM 744 N N . CYS A 1 104 ? 17.878 -2.737 -19.767 1.00 66.25 104 CYS A N 1
ATOM 745 C CA . CYS A 1 104 ? 17.883 -2.498 -18.327 1.00 66.25 104 CYS A CA 1
ATOM 746 C C . CYS A 1 104 ? 16.729 -3.270 -17.681 1.00 66.25 104 CYS A C 1
ATOM 748 O O . CYS A 1 104 ? 15.626 -3.300 -18.232 1.00 66.25 104 CYS A O 1
ATOM 750 N N . SER A 1 105 ? 16.967 -3.872 -16.519 1.00 63.31 105 SER A N 1
ATOM 751 C CA . SER A 1 105 ? 15.877 -4.334 -15.665 1.00 63.31 105 SER A CA 1
ATOM 752 C C . SER A 1 105 ? 15.076 -3.106 -15.243 1.00 63.31 105 SER A C 1
ATOM 754 O O . SER A 1 105 ? 15.644 -2.168 -14.686 1.00 63.31 105 SER A O 1
ATOM 756 N N . THR A 1 106 ? 13.771 -3.072 -15.510 1.00 59.25 106 THR A N 1
ATOM 757 C CA . THR A 1 106 ? 12.914 -2.091 -14.838 1.00 59.25 106 THR A CA 1
ATOM 758 C C . THR A 1 106 ? 12.980 -2.374 -13.339 1.00 59.25 106 THR A C 1
ATOM 760 O O . THR A 1 106 ? 12.859 -3.548 -12.969 1.00 59.25 106 THR A O 1
ATOM 763 N N . PRO A 1 107 ? 13.155 -1.358 -12.473 1.00 57.28 107 PRO A N 1
ATOM 764 C CA . PRO A 1 107 ? 12.961 -1.545 -11.044 1.00 57.28 107 PRO A CA 1
ATOM 765 C C . PRO A 1 107 ? 11.613 -2.240 -10.821 1.00 57.28 107 PRO A C 1
ATOM 767 O O . PRO A 1 107 ? 10.654 -1.915 -11.535 1.00 57.28 107 PRO A O 1
ATOM 770 N N . PRO A 1 108 ? 11.519 -3.211 -9.898 1.00 62.75 108 PRO A N 1
ATOM 771 C CA . PRO A 1 108 ? 10.235 -3.821 -9.601 1.00 62.75 108 PRO A CA 1
ATOM 772 C C . PRO A 1 108 ? 9.261 -2.710 -9.190 1.00 62.75 108 PRO A C 1
ATOM 774 O O . PRO A 1 108 ? 9.631 -1.776 -8.476 1.00 62.75 108 PRO A O 1
ATOM 777 N N . ALA A 1 109 ? 8.022 -2.768 -9.685 1.00 73.31 109 ALA A N 1
ATOM 778 C CA . ALA A 1 109 ? 7.031 -1.713 -9.453 1.00 73.31 109 ALA A CA 1
ATOM 779 C C . ALA A 1 109 ? 6.658 -1.578 -7.965 1.00 73.31 109 ALA A C 1
ATOM 781 O O . ALA A 1 109 ? 6.027 -0.598 -7.559 1.00 73.31 109 ALA A O 1
ATOM 782 N N . CYS A 1 110 ? 7.007 -2.590 -7.174 1.00 80.38 110 CYS A N 1
ATOM 783 C CA . CYS A 1 110 ? 6.777 -2.715 -5.749 1.00 80.38 110 CYS A CA 1
ATOM 784 C C . CYS A 1 110 ? 7.678 -3.813 -5.164 1.00 80.38 110 CYS A C 1
ATOM 786 O O . CYS A 1 110 ? 8.297 -4.575 -5.905 1.00 80.38 110 CYS A O 1
ATOM 788 N N . TYR A 1 111 ? 7.741 -3.901 -3.836 1.00 84.38 111 TYR A N 1
ATOM 789 C CA . TYR A 1 111 ? 8.448 -4.971 -3.130 1.00 84.38 111 TYR A CA 1
ATOM 790 C C . TYR A 1 111 ? 7.465 -6.045 -2.678 1.00 84.38 111 TYR A C 1
ATOM 792 O O . TYR A 1 111 ? 6.389 -5.699 -2.188 1.00 84.38 111 TYR A O 1
ATOM 800 N N . ASP A 1 112 ? 7.834 -7.317 -2.810 1.00 86.31 112 ASP A N 1
ATOM 801 C CA . ASP A 1 112 ? 6.964 -8.444 -2.464 1.00 86.31 112 ASP A CA 1
ATOM 802 C C . ASP A 1 112 ? 6.387 -8.319 -1.047 1.00 86.31 112 ASP A C 1
ATOM 804 O O . ASP A 1 112 ? 7.069 -7.917 -0.105 1.00 86.31 112 ASP A O 1
ATOM 808 N N . GLY A 1 113 ? 5.093 -8.613 -0.920 1.00 86.75 113 GLY A N 1
ATOM 809 C CA . GLY A 1 113 ? 4.343 -8.473 0.330 1.00 86.75 113 GLY A CA 1
ATOM 810 C C . GLY A 1 113 ? 3.890 -7.044 0.655 1.00 86.75 113 GLY A C 1
ATOM 811 O O . GLY A 1 113 ? 3.103 -6.863 1.583 1.00 86.75 113 GLY A O 1
ATOM 812 N N . SER A 1 114 ? 4.314 -6.025 -0.104 1.00 89.88 114 SER A N 1
ATOM 813 C CA . SER A 1 114 ? 3.774 -4.662 0.032 1.00 89.88 114 SER A CA 1
ATOM 814 C C . SER A 1 114 ? 2.281 -4.629 -0.288 1.00 89.88 114 SER A C 1
ATOM 816 O O . SER A 1 114 ? 1.830 -5.331 -1.193 1.00 89.88 114 SER A O 1
ATOM 818 N N . ILE A 1 115 ? 1.534 -3.763 0.401 1.00 95.56 115 ILE A N 1
ATOM 819 C CA . ILE A 1 115 ? 0.098 -3.555 0.175 1.00 95.56 115 ILE A CA 1
ATOM 820 C C . ILE A 1 115 ? -0.185 -2.102 -0.184 1.00 95.56 115 ILE A C 1
ATOM 822 O O . ILE A 1 115 ? 0.459 -1.184 0.326 1.00 95.56 115 ILE A O 1
ATOM 826 N N . ARG A 1 116 ? -1.193 -1.895 -1.033 1.00 94.94 116 ARG A N 1
ATOM 827 C CA . ARG A 1 116 ? -1.835 -0.595 -1.240 1.00 94.94 116 ARG A CA 1
ATOM 828 C C . ARG A 1 116 ? -3.353 -0.732 -1.342 1.00 94.94 116 ARG A C 1
ATOM 830 O O . ARG A 1 116 ? -3.859 -1.797 -1.690 1.00 94.94 116 ARG A O 1
ATOM 837 N N . LEU A 1 117 ? -4.054 0.371 -1.086 1.00 97.00 117 LEU A N 1
ATOM 838 C CA . LEU A 1 117 ? -5.500 0.488 -1.276 1.00 97.00 117 LEU A CA 1
ATOM 839 C C . LEU A 1 117 ? -5.797 1.366 -2.494 1.00 97.00 117 LEU A C 1
ATOM 841 O O . LEU A 1 117 ? -5.229 2.452 -2.629 1.00 97.00 117 LEU A O 1
ATOM 845 N N . VAL A 1 118 ? -6.667 0.897 -3.390 1.00 97.56 118 VAL A N 1
ATOM 846 C CA . VAL A 1 118 ? -6.989 1.582 -4.655 1.00 97.56 118 VAL A CA 1
ATOM 847 C C . VAL A 1 118 ? -8.500 1.731 -4.827 1.00 97.56 118 VAL A C 1
ATOM 849 O O . VAL A 1 118 ? -9.266 0.839 -4.485 1.00 97.56 118 VAL A O 1
ATOM 852 N N . GLY A 1 119 ? -8.945 2.858 -5.388 1.00 93.62 119 GLY A N 1
ATOM 853 C CA . GLY A 1 119 ? -10.354 3.072 -5.751 1.00 93.62 119 GLY A CA 1
ATOM 854 C C . GLY A 1 119 ? -11.274 3.509 -4.604 1.00 93.62 119 GLY A C 1
ATOM 855 O O . GLY A 1 119 ? -12.459 3.729 -4.837 1.00 93.62 119 GLY A O 1
ATOM 856 N N . GLY A 1 120 ? -10.753 3.676 -3.386 1.00 92.88 120 GLY A N 1
ATOM 857 C CA . GLY A 1 120 ? -11.487 4.304 -2.286 1.00 92.88 120 GLY A CA 1
ATOM 858 C C . GLY A 1 120 ? -11.515 5.833 -2.367 1.00 92.88 120 GLY A C 1
ATOM 859 O O . GLY A 1 120 ? -10.778 6.447 -3.143 1.00 92.88 120 GLY A O 1
ATOM 860 N N . ALA A 1 121 ? -12.361 6.472 -1.552 1.00 88.75 121 ALA A N 1
ATOM 861 C CA . ALA A 1 121 ? -12.483 7.932 -1.525 1.00 88.75 121 ALA A CA 1
ATOM 862 C C . ALA A 1 121 ? -11.314 8.625 -0.798 1.00 88.75 121 ALA A C 1
ATOM 864 O O . ALA A 1 121 ? -11.131 9.835 -0.935 1.00 88.75 121 ALA A O 1
ATOM 865 N N . ASN A 1 122 ? -10.545 7.883 0.003 1.00 84.38 122 ASN A N 1
ATOM 866 C CA . ASN A 1 122 ? -9.382 8.368 0.743 1.00 84.38 122 ASN A CA 1
ATOM 867 C C . ASN A 1 122 ? -8.389 7.220 1.019 1.00 84.38 122 ASN A C 1
ATOM 869 O O . ASN A 1 122 ? -8.634 6.080 0.640 1.00 84.38 122 ASN A O 1
ATOM 873 N N . SER A 1 123 ? -7.269 7.515 1.687 1.00 85.62 123 SER A N 1
ATOM 874 C CA . SER A 1 123 ? -6.176 6.556 1.914 1.00 85.62 123 SER A CA 1
ATOM 875 C C . SER A 1 123 ? -6.501 5.396 2.865 1.00 85.62 123 SER A C 1
ATOM 877 O O . SER A 1 123 ? -5.689 4.485 2.982 1.00 85.62 123 SER A O 1
ATOM 879 N N . LEU A 1 124 ? -7.633 5.428 3.574 1.00 87.75 124 LEU A N 1
ATOM 880 C CA . LEU A 1 124 ? -8.032 4.365 4.501 1.00 87.75 124 LEU A CA 1
ATOM 881 C C . LEU A 1 124 ? -8.870 3.274 3.851 1.00 87.75 124 LEU A C 1
ATOM 883 O O . LEU A 1 124 ? -9.192 2.292 4.510 1.00 87.75 124 LEU A O 1
ATOM 887 N N . GLU A 1 125 ? -9.303 3.447 2.612 1.00 95.31 125 GLU A N 1
ATOM 888 C CA . GLU A 1 125 ? -10.219 2.505 1.992 1.00 95.31 125 GLU A CA 1
ATOM 889 C C . GLU A 1 125 ? -9.870 2.241 0.540 1.00 95.31 125 GLU A C 1
ATOM 891 O O . GLU A 1 125 ? -9.253 3.059 -0.142 1.00 95.31 125 GLU A O 1
ATOM 896 N N . GLY A 1 126 ? -10.280 1.073 0.065 1.00 98.25 126 GLY A N 1
ATOM 897 C CA . GLY A 1 126 ? -10.084 0.677 -1.315 1.00 98.25 126 GLY A CA 1
ATOM 898 C C . GLY A 1 126 ? -10.013 -0.831 -1.485 1.00 98.25 126 GLY A C 1
ATOM 899 O O . GLY A 1 126 ? -10.018 -1.598 -0.520 1.00 98.25 126 GLY A O 1
ATOM 900 N N . ARG A 1 127 ? -9.921 -1.240 -2.747 1.00 98.69 127 ARG A N 1
ATOM 901 C CA . ARG A 1 127 ? -9.524 -2.584 -3.157 1.00 98.69 127 ARG A CA 1
ATOM 902 C C . ARG A 1 127 ? -8.112 -2.862 -2.651 1.00 98.69 127 ARG A C 1
ATOM 904 O O . ARG A 1 127 ? -7.245 -1.992 -2.772 1.00 98.69 127 ARG A O 1
ATOM 911 N N . VAL A 1 128 ? -7.894 -4.057 -2.113 1.00 98.62 128 VAL A N 1
ATOM 912 C CA . VAL A 1 128 ? -6.583 -4.502 -1.638 1.00 98.62 128 VAL A CA 1
ATOM 913 C C . VAL A 1 128 ? -5.763 -4.986 -2.826 1.00 98.62 128 VAL A C 1
ATOM 915 O O . VAL A 1 128 ? -6.175 -5.887 -3.554 1.00 98.62 128 VAL A O 1
ATOM 918 N N . GLU A 1 129 ? -4.586 -4.395 -3.010 1.00 98.38 129 GLU A N 1
ATOM 919 C CA . GLU A 1 129 ? -3.595 -4.885 -3.962 1.00 98.38 129 GLU A CA 1
ATOM 920 C C . GLU A 1 129 ? -2.306 -5.256 -3.233 1.00 98.38 129 GLU A C 1
ATOM 922 O O . GLU A 1 129 ? -1.796 -4.478 -2.422 1.00 98.38 129 GLU A O 1
ATOM 927 N N . VAL A 1 130 ? -1.783 -6.443 -3.544 1.00 97.06 130 VAL A N 1
ATOM 928 C CA . VAL A 1 130 ? -0.579 -7.025 -2.944 1.00 97.06 130 VAL A CA 1
ATOM 929 C C . VAL A 1 130 ? 0.492 -7.145 -4.016 1.00 97.06 130 VAL A C 1
ATOM 931 O O . VAL A 1 130 ? 0.226 -7.554 -5.147 1.00 97.06 130 VAL A O 1
ATOM 934 N N . CYS A 1 131 ? 1.716 -6.774 -3.667 1.00 91.75 131 CYS A N 1
ATOM 935 C CA . CYS A 1 131 ? 2.849 -6.962 -4.551 1.00 91.75 131 CYS A CA 1
ATOM 936 C C . CYS A 1 131 ? 3.346 -8.410 -4.508 1.00 91.75 131 CYS A C 1
ATOM 938 O O . CYS A 1 131 ? 3.646 -8.933 -3.432 1.00 91.75 131 CYS A O 1
ATOM 940 N N . SER A 1 132 ? 3.483 -9.031 -5.677 1.00 88.88 132 SER A N 1
ATOM 941 C CA . SER A 1 132 ? 4.066 -10.362 -5.838 1.00 88.88 132 SER A CA 1
ATOM 942 C C . SER A 1 132 ? 4.887 -10.424 -7.125 1.00 88.88 132 SER A C 1
ATOM 944 O O . SER A 1 132 ? 4.410 -10.043 -8.196 1.00 88.88 132 SER A O 1
ATOM 946 N N . GLY A 1 133 ? 6.143 -10.863 -7.032 1.00 85.12 133 GLY A N 1
ATOM 947 C CA . GLY A 1 133 ? 7.065 -10.902 -8.165 1.00 85.12 133 GLY A CA 1
ATOM 948 C C . GLY A 1 133 ? 7.359 -9.518 -8.751 1.00 85.12 133 GLY A C 1
ATOM 949 O O . GLY A 1 133 ? 7.568 -9.396 -9.958 1.00 85.12 133 GLY A O 1
ATOM 950 N N . GLY A 1 134 ? 7.333 -8.466 -7.925 1.00 83.75 134 GLY A N 1
ATOM 951 C CA . GLY A 1 134 ? 7.563 -7.084 -8.363 1.00 83.75 134 GLY A CA 1
ATOM 952 C C . GLY A 1 134 ? 6.425 -6.448 -9.174 1.00 83.75 134 GLY A C 1
ATOM 953 O O . GLY A 1 134 ? 6.632 -5.392 -9.782 1.00 83.75 134 GLY A O 1
ATOM 954 N N . ALA A 1 135 ? 5.238 -7.062 -9.188 1.00 87.81 135 ALA A N 1
ATOM 955 C CA . ALA A 1 135 ? 4.030 -6.534 -9.813 1.00 87.81 135 ALA A CA 1
ATOM 956 C C . ALA A 1 135 ? 2.854 -6.515 -8.825 1.00 87.81 135 ALA A C 1
ATOM 958 O O . ALA A 1 135 ? 2.757 -7.352 -7.930 1.00 87.81 135 ALA A O 1
ATOM 959 N N . TRP A 1 136 ? 1.950 -5.552 -8.999 1.00 94.50 136 TRP A N 1
ATOM 960 C CA . TRP A 1 136 ? 0.720 -5.469 -8.215 1.00 94.50 136 TRP A CA 1
ATOM 961 C C . TRP A 1 136 ? -0.322 -6.451 -8.748 1.00 94.50 136 TRP A C 1
ATOM 963 O O . TRP A 1 136 ? -0.574 -6.480 -9.954 1.00 94.50 136 TRP A O 1
ATOM 973 N N . GLY A 1 137 ? -0.948 -7.199 -7.845 1.00 97.12 137 GLY A N 1
ATOM 974 C CA . GLY A 1 137 ? -2.125 -8.016 -8.123 1.00 97.12 137 GLY A CA 1
ATOM 975 C C . GLY A 1 137 ? -3.209 -7.821 -7.069 1.00 97.12 137 GLY A C 1
ATOM 976 O O . GLY A 1 137 ? -2.972 -7.190 -6.038 1.00 97.12 137 GLY A O 1
ATOM 977 N N . THR A 1 138 ? -4.404 -8.336 -7.335 1.00 98.44 138 THR A N 1
ATOM 978 C CA . THR A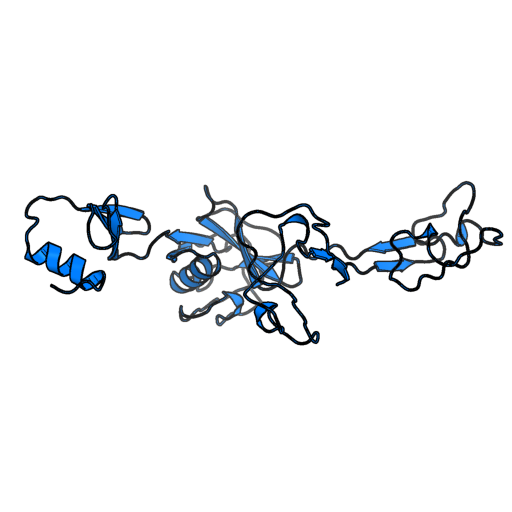 1 138 ? -5.567 -8.213 -6.443 1.00 98.44 138 THR A CA 1
ATOM 979 C C . THR A 1 138 ? -5.735 -9.440 -5.548 1.00 98.44 138 THR A C 1
ATOM 981 O O . THR A 1 138 ? -5.032 -10.439 -5.697 1.00 98.44 138 THR A O 1
ATOM 984 N N . VAL A 1 139 ? -6.646 -9.354 -4.583 1.00 98.62 139 VAL A N 1
ATOM 985 C CA . VAL A 1 139 ? -6.991 -10.437 -3.652 1.00 98.62 139 VAL A CA 1
ATOM 986 C C . VAL A 1 139 ? -8.437 -10.846 -3.914 1.00 98.62 139 VAL A C 1
ATOM 988 O O . VAL A 1 139 ? -9.265 -9.957 -4.098 1.00 98.62 139 VAL A O 1
ATOM 991 N N . CYS A 1 140 ? -8.736 -12.144 -3.956 1.00 98.56 140 CYS A N 1
ATOM 992 C CA . CYS A 1 140 ? -10.113 -12.629 -4.059 1.00 98.56 140 CYS A CA 1
ATOM 993 C C . CYS A 1 140 ? -10.870 -12.471 -2.730 1.00 98.56 140 CYS A C 1
ATOM 995 O O . CYS A 1 140 ? -10.263 -12.509 -1.660 1.00 98.56 140 CYS A O 1
ATOM 997 N N . ASP A 1 141 ? -12.187 -12.266 -2.794 1.00 98.44 141 ASP A N 1
ATOM 998 C CA . ASP A 1 141 ? -13.064 -12.123 -1.635 1.00 98.44 141 ASP A CA 1
ATOM 999 C C . ASP A 1 141 ? -13.612 -13.448 -1.074 1.00 98.44 141 ASP A C 1
ATOM 1001 O O . ASP A 1 141 ? -14.314 -13.426 -0.058 1.00 98.44 141 ASP A O 1
ATOM 1005 N N . ASP A 1 142 ? -13.253 -14.593 -1.661 1.00 98.31 142 ASP A N 1
ATOM 1006 C CA . ASP A 1 142 ? -13.555 -15.908 -1.098 1.00 98.31 142 ASP A CA 1
ATOM 1007 C C . ASP A 1 142 ? -12.891 -16.051 0.288 1.00 98.31 142 ASP A C 1
ATOM 1009 O O . ASP A 1 142 ? -11.693 -15.837 0.478 1.00 98.31 142 ASP A O 1
ATOM 1013 N N . TYR A 1 143 ? -13.723 -16.351 1.292 1.00 97.69 143 TYR A N 1
ATOM 1014 C CA . TYR A 1 143 ? -13.400 -16.354 2.731 1.00 97.69 143 TYR A CA 1
ATOM 1015 C C . TYR A 1 143 ? -12.936 -15.020 3.344 1.00 97.69 143 TYR A C 1
ATOM 1017 O O . TYR A 1 143 ? -12.712 -14.979 4.552 1.00 97.69 143 TYR A O 1
ATOM 1025 N N . TRP A 1 144 ? -12.908 -13.926 2.579 1.00 98.44 144 TRP A N 1
ATOM 1026 C CA . TRP A 1 144 ? -12.414 -12.625 3.032 1.00 98.44 144 TRP A CA 1
ATOM 1027 C C . TRP A 1 144 ? -13.273 -11.996 4.137 1.00 98.44 144 TRP A C 1
ATOM 1029 O O . TRP A 1 144 ? -14.413 -11.564 3.916 1.00 98.44 144 TRP A O 1
ATOM 1039 N N . ASP A 1 145 ? -12.710 -11.866 5.337 1.00 97.19 145 ASP A N 1
ATOM 1040 C CA . ASP A 1 145 ? -13.417 -11.377 6.516 1.00 97.19 145 ASP A CA 1
ATOM 1041 C C . ASP A 1 145 ? -12.738 -10.178 7.213 1.00 97.19 145 ASP A C 1
ATOM 1043 O O . ASP A 1 145 ? -11.718 -9.625 6.791 1.00 97.19 145 ASP A O 1
ATOM 1047 N N . SER A 1 146 ? -13.367 -9.685 8.287 1.00 94.62 146 SER A N 1
ATOM 1048 C CA . SER A 1 146 ? -12.855 -8.516 9.020 1.00 94.62 146 SER A CA 1
ATOM 1049 C C . SER A 1 146 ? -11.554 -8.794 9.785 1.00 94.62 146 SER A C 1
ATOM 1051 O O . SER A 1 146 ? -10.853 -7.850 10.155 1.00 94.62 146 SER A O 1
ATOM 1053 N N . THR A 1 147 ? -11.213 -10.061 10.018 1.00 96.19 147 THR A N 1
ATOM 1054 C CA . THR A 1 147 ? -9.926 -10.491 10.575 1.00 96.19 147 THR A CA 1
ATOM 1055 C C . THR A 1 147 ? -8.818 -10.256 9.554 1.00 96.19 147 THR A C 1
ATOM 1057 O O . THR A 1 147 ? -7.809 -9.629 9.892 1.00 96.19 147 THR A O 1
ATOM 1060 N N . ASP A 1 148 ? -9.043 -10.643 8.296 1.00 98.38 148 ASP A N 1
ATOM 1061 C CA . ASP A 1 148 ? -8.106 -10.398 7.191 1.00 98.38 148 ASP A CA 1
ATOM 1062 C C . ASP A 1 148 ? -7.941 -8.900 6.934 1.00 98.38 148 ASP A C 1
ATOM 1064 O O . ASP A 1 148 ? -6.826 -8.369 6.867 1.00 98.38 148 ASP A O 1
ATOM 1068 N N . ALA A 1 149 ? -9.065 -8.176 6.904 1.00 97.44 149 ALA A N 1
ATOM 1069 C CA . ALA A 1 149 ? -9.062 -6.723 6.783 1.00 97.44 149 ALA A CA 1
ATOM 1070 C C . ALA A 1 149 ? -8.292 -6.050 7.930 1.00 97.44 149 ALA A C 1
ATOM 1072 O O . ALA A 1 149 ? -7.598 -5.053 7.719 1.00 97.44 149 ALA A O 1
ATOM 1073 N N . GLY A 1 150 ? -8.385 -6.595 9.146 1.00 94.31 150 GLY A N 1
ATOM 1074 C CA . GLY A 1 150 ? -7.613 -6.144 10.299 1.00 94.31 150 GLY A CA 1
ATOM 1075 C C . GLY A 1 150 ? -6.103 -6.285 10.097 1.00 94.31 150 GLY A C 1
ATOM 1076 O O . GLY A 1 150 ? -5.362 -5.359 10.432 1.00 94.31 150 GLY A O 1
ATOM 1077 N N . VAL A 1 151 ? -5.643 -7.393 9.506 1.00 97.06 151 VAL A N 1
ATOM 1078 C CA . VAL A 1 151 ? -4.223 -7.590 9.165 1.00 97.06 151 VAL A CA 1
ATOM 1079 C C . VAL A 1 151 ? -3.769 -6.572 8.122 1.00 97.06 151 VAL A C 1
ATOM 1081 O O . VAL A 1 151 ? -2.744 -5.925 8.333 1.00 97.06 151 VAL A O 1
ATOM 1084 N N . VAL A 1 152 ? -4.552 -6.348 7.059 1.00 97.75 152 VAL A N 1
ATOM 1085 C CA . VAL A 1 152 ? -4.255 -5.319 6.043 1.00 97.75 152 VAL A CA 1
ATOM 1086 C C . VAL A 1 152 ? -4.107 -3.938 6.674 1.00 97.75 152 VAL A C 1
ATOM 1088 O O . VAL A 1 152 ? -3.118 -3.241 6.444 1.00 97.75 152 VAL A O 1
ATOM 1091 N N . CYS A 1 153 ? -5.079 -3.536 7.490 1.00 94.06 153 CYS A N 1
ATOM 1092 C CA . CYS A 1 153 ? -5.079 -2.213 8.096 1.00 94.06 153 CYS A CA 1
ATOM 1093 C C . CYS A 1 153 ? -3.909 -2.028 9.058 1.00 94.06 153 CYS A C 1
ATOM 1095 O O . CYS A 1 153 ? -3.238 -0.999 8.995 1.00 94.06 153 CYS A O 1
ATOM 1097 N N . ARG A 1 154 ? -3.590 -3.039 9.872 1.00 91.38 154 ARG A N 1
ATOM 1098 C CA . ARG A 1 154 ? -2.418 -3.000 10.750 1.00 91.38 154 ARG A CA 1
ATOM 1099 C C . ARG A 1 154 ? -1.107 -2.957 9.967 1.00 91.38 154 ARG A C 1
ATOM 1101 O O . ARG A 1 154 ? -0.218 -2.199 10.344 1.00 91.38 154 ARG A O 1
ATOM 1108 N N . GLN A 1 155 ? -0.993 -3.715 8.876 1.00 93.00 155 GLN A N 1
ATOM 1109 C CA . GLN A 1 155 ? 0.180 -3.688 7.998 1.00 93.00 155 GLN A CA 1
ATOM 1110 C C . GLN A 1 155 ? 0.404 -2.290 7.390 1.00 93.00 155 GLN A C 1
ATOM 1112 O O . GLN A 1 155 ? 1.543 -1.859 7.234 1.00 93.00 155 GLN A O 1
ATOM 1117 N N . LEU A 1 156 ? -0.675 -1.557 7.099 1.00 87.88 156 LEU A N 1
ATOM 1118 C CA . LEU A 1 156 ? -0.638 -0.171 6.617 1.00 87.88 156 LEU A CA 1
ATOM 1119 C C . LEU A 1 156 ? -0.469 0.878 7.738 1.00 87.88 156 LEU A C 1
ATOM 1121 O O . LEU A 1 156 ? -0.438 2.075 7.455 1.00 87.88 156 LEU A O 1
ATOM 1125 N N . GLY A 1 157 ? -0.346 0.454 9.000 1.00 85.81 157 GLY A N 1
ATOM 1126 C CA . GLY A 1 157 ? -0.155 1.340 10.154 1.00 85.81 157 GLY A CA 1
ATOM 1127 C C . GLY A 1 157 ? -1.447 1.903 10.760 1.00 85.81 157 GLY A C 1
ATOM 1128 O O . GLY A 1 157 ? -1.399 2.874 11.515 1.00 85.81 157 GLY A O 1
ATOM 1129 N N . TYR A 1 158 ? -2.598 1.315 10.442 1.00 86.25 158 TYR A N 1
ATOM 1130 C CA . TYR A 1 158 ? -3.905 1.676 10.991 1.00 86.25 158 TYR A CA 1
ATOM 1131 C C . TYR A 1 158 ? -4.360 0.703 12.092 1.00 86.25 158 TYR A C 1
ATOM 1133 O O . TYR A 1 158 ? -3.648 -0.227 12.470 1.00 86.25 158 TYR A O 1
ATOM 1141 N N . GLY A 1 159 ? -5.549 0.954 12.648 1.00 82.19 159 GLY A N 1
ATOM 1142 C CA . GLY A 1 159 ? -6.184 0.101 13.650 1.00 82.19 159 GLY A CA 1
ATOM 1143 C C . GLY A 1 159 ? -6.878 -1.113 13.027 1.00 82.19 159 GLY A C 1
ATOM 1144 O O . GLY A 1 159 ? -6.286 -1.877 12.269 1.00 82.19 159 GLY A O 1
ATOM 1145 N N . SER A 1 160 ? -8.153 -1.309 13.360 1.00 86.56 160 SER A N 1
ATOM 1146 C CA . SER A 1 160 ? -8.970 -2.392 12.800 1.00 86.56 160 SER A CA 1
ATOM 1147 C C . SER A 1 160 ? -9.387 -2.127 11.349 1.00 86.56 160 SER A C 1
ATOM 1149 O O . SER A 1 160 ? -9.381 -0.985 10.888 1.00 86.56 160 SER A O 1
ATOM 1151 N N . GLY A 1 161 ? -9.812 -3.177 10.647 1.00 90.50 161 GLY A N 1
ATOM 1152 C CA . GLY A 1 161 ? -10.365 -3.098 9.297 1.00 90.50 161 GLY A CA 1
ATOM 1153 C C . GLY A 1 161 ? -11.764 -3.699 9.219 1.00 90.50 161 GLY A C 1
ATOM 1154 O O . GLY A 1 161 ? -12.118 -4.577 9.999 1.00 90.50 161 GLY A O 1
ATOM 1155 N N . THR A 1 162 ? -12.570 -3.212 8.283 1.00 94.81 162 THR A N 1
ATOM 1156 C CA . THR A 1 162 ? -13.813 -3.860 7.841 1.00 94.81 162 THR A CA 1
ATOM 1157 C C . THR A 1 162 ? -13.601 -4.388 6.430 1.00 94.81 162 THR A C 1
ATOM 1159 O O . THR A 1 162 ? -13.096 -3.643 5.585 1.00 94.81 162 THR A O 1
ATOM 1162 N N . SER A 1 163 ? -13.970 -5.645 6.177 1.00 97.56 163 SER A N 1
ATOM 1163 C CA . SER A 1 163 ? -13.857 -6.259 4.853 1.00 97.56 163 SER A CA 1
ATOM 1164 C C . SER A 1 163 ? -14.970 -5.817 3.905 1.00 97.56 163 SER A C 1
ATOM 1166 O O . SER A 1 163 ? -16.097 -5.530 4.311 1.00 97.56 163 SER A O 1
ATOM 1168 N N . PHE A 1 164 ? -14.635 -5.766 2.621 1.00 98.31 164 PHE A N 1
ATOM 1169 C CA . PHE A 1 164 ? -15.551 -5.557 1.507 1.00 98.31 164 PHE A CA 1
ATOM 1170 C C . PHE A 1 164 ? -15.233 -6.588 0.426 1.00 98.31 164 PHE A C 1
ATOM 1172 O O . PHE A 1 164 ? -14.063 -6.867 0.181 1.00 98.31 164 PHE A O 1
ATOM 1179 N N . GLY A 1 165 ? -16.262 -7.117 -0.226 1.00 98.00 165 GLY A N 1
ATOM 1180 C CA . GLY A 1 165 ? -16.131 -8.045 -1.348 1.00 98.00 165 GLY A CA 1
ATOM 1181 C C . GLY A 1 165 ? -16.820 -7.522 -2.605 1.00 98.00 165 GLY A C 1
ATOM 1182 O O . GLY A 1 165 ? -17.253 -6.365 -2.665 1.00 98.00 165 GLY A O 1
ATOM 1183 N N . SER A 1 166 ? -16.944 -8.391 -3.600 1.00 98.19 166 SER A N 1
ATOM 1184 C CA . SER A 1 166 ? -17.675 -8.185 -4.847 1.00 98.19 166 SER A CA 1
ATOM 1185 C C . SER A 1 166 ? -17.241 -6.921 -5.594 1.00 98.19 166 SER A C 1
ATOM 1187 O O . SER A 1 166 ? -18.075 -6.172 -6.115 1.00 98.19 166 SER A O 1
ATOM 1189 N N . ALA A 1 167 ? -15.932 -6.640 -5.583 1.00 97.75 167 ALA A N 1
ATOM 1190 C CA . ALA A 1 167 ? -15.331 -5.464 -6.198 1.00 97.75 167 ALA A CA 1
ATOM 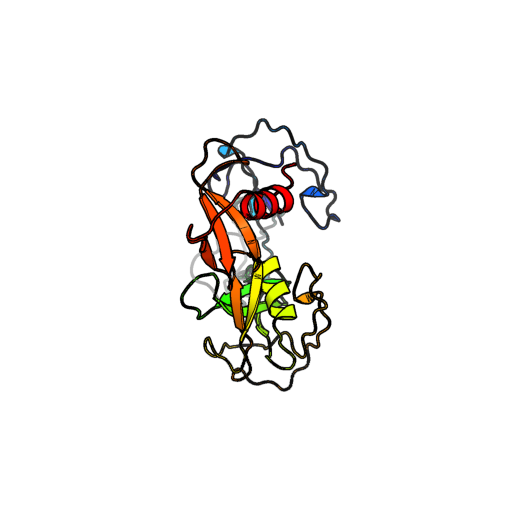1191 C C . ALA A 1 167 ? -15.999 -4.140 -5.775 1.00 97.75 167 ALA A C 1
ATOM 1193 O O . ALA A 1 167 ? -16.179 -3.237 -6.596 1.00 97.75 167 ALA A O 1
ATOM 1194 N N . TYR A 1 168 ? -16.365 -4.004 -4.493 1.00 98.50 168 TYR A N 1
ATOM 1195 C CA . TYR A 1 168 ? -17.052 -2.821 -3.951 1.00 98.50 168 TYR A CA 1
ATOM 1196 C C . TYR A 1 168 ? -16.356 -1.491 -4.302 1.00 98.50 168 TYR A C 1
ATOM 1198 O O . TYR A 1 168 ? -17.015 -0.507 -4.632 1.00 98.50 168 TYR A O 1
ATOM 1206 N N . PHE A 1 169 ? -15.019 -1.463 -4.272 1.00 98.06 169 PHE A N 1
ATOM 1207 C CA . PHE A 1 169 ? -14.197 -0.294 -4.628 1.00 98.06 169 PHE A CA 1
ATOM 1208 C C . PHE A 1 169 ? -13.787 -0.261 -6.113 1.00 98.06 169 PHE A C 1
ATOM 1210 O O . PHE A 1 169 ? -12.860 0.447 -6.509 1.00 98.06 169 PHE A O 1
ATOM 1217 N N . GLY A 1 170 ? -14.484 -1.033 -6.944 1.00 98.19 170 GLY A N 1
ATOM 1218 C CA . GLY A 1 170 ? -14.187 -1.242 -8.352 1.00 98.19 170 GLY A CA 1
ATOM 1219 C C . GLY A 1 170 ? -13.249 -2.423 -8.593 1.00 98.19 170 GLY A C 1
ATOM 1220 O O . GLY A 1 170 ? -12.422 -2.780 -7.752 1.00 98.19 170 GLY A O 1
ATOM 1221 N N . GLN A 1 171 ? -13.371 -2.997 -9.788 1.00 98.38 171 GLN A N 1
ATOM 1222 C CA . GLN A 1 171 ? -12.536 -4.098 -10.262 1.00 98.38 171 GLN A CA 1
ATOM 1223 C C . GLN A 1 171 ? -11.097 -3.622 -10.477 1.00 98.38 171 GLN A C 1
ATOM 1225 O O . GLN A 1 171 ? -10.857 -2.502 -10.943 1.00 98.38 171 GLN A O 1
ATOM 1230 N N . GLY A 1 172 ? -10.143 -4.466 -10.116 1.00 95.88 172 GLY A N 1
ATOM 1231 C CA . GLY A 1 172 ? -8.752 -4.327 -10.491 1.00 95.88 172 GLY A CA 1
ATOM 1232 C C . GLY A 1 172 ? -8.488 -4.905 -11.873 1.00 95.88 172 GLY A C 1
ATOM 1233 O O . GLY A 1 172 ? -9.378 -5.030 -12.715 1.00 95.88 172 GLY A O 1
ATOM 1234 N N . ASN A 1 173 ? -7.216 -5.175 -12.132 1.00 92.25 173 ASN A N 1
ATOM 1235 C CA . ASN A 1 173 ? -6.764 -5.707 -13.404 1.00 92.25 173 ASN A CA 1
ATOM 1236 C C . ASN A 1 173 ? -5.474 -6.505 -13.189 1.00 92.25 173 ASN A C 1
ATOM 1238 O O . ASN A 1 173 ? -4.749 -6.257 -12.225 1.00 92.25 173 ASN A O 1
ATOM 1242 N N . GLY A 1 174 ? -5.136 -7.380 -14.132 1.00 92.00 174 GLY A N 1
ATOM 1243 C CA . GLY A 1 174 ? -3.927 -8.199 -14.045 1.00 92.00 174 GLY A CA 1
ATOM 1244 C C . GLY A 1 174 ? -4.170 -9.503 -13.289 1.00 92.00 174 GLY A C 1
ATOM 1245 O O . GLY A 1 174 ? -5.171 -10.171 -13.526 1.00 92.00 174 GLY A O 1
ATOM 1246 N N . SER A 1 175 ? -3.223 -9.908 -12.445 1.00 95.44 175 SER A N 1
ATOM 1247 C CA . SER A 1 175 ? -3.312 -11.173 -11.707 1.00 95.44 175 SER A CA 1
ATOM 1248 C C . SER A 1 175 ? -4.059 -10.999 -10.387 1.00 95.44 175 SER A C 1
ATOM 1250 O O . SER A 1 175 ? -3.824 -10.025 -9.672 1.00 95.44 175 SER A O 1
ATOM 1252 N N . ILE A 1 176 ? -4.879 -11.983 -10.024 1.00 97.94 176 ILE A N 1
ATOM 1253 C CA . ILE A 1 176 ? -5.339 -12.182 -8.646 1.00 97.94 176 ILE A CA 1
ATOM 1254 C C . ILE A 1 176 ? -4.264 -13.042 -7.972 1.00 97.94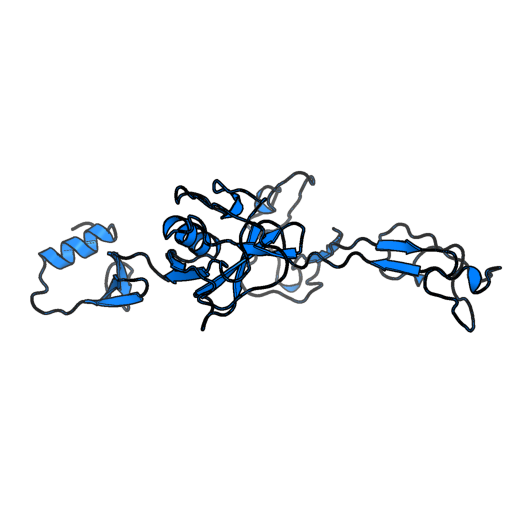 176 ILE A C 1
ATOM 1256 O O . ILE A 1 176 ? -3.935 -14.124 -8.455 1.00 97.94 176 ILE A O 1
ATOM 1260 N N . VAL A 1 177 ? -3.621 -12.514 -6.933 1.00 97.50 177 VAL A N 1
ATOM 1261 C CA . VAL A 1 177 ? -2.400 -13.101 -6.350 1.00 97.50 177 VAL A CA 1
ATOM 1262 C C . VAL A 1 177 ? -2.655 -13.898 -5.079 1.00 97.50 177 VAL A C 1
ATOM 1264 O O . VAL A 1 177 ? -1.833 -14.746 -4.739 1.00 97.50 177 VAL A O 1
ATOM 1267 N N . LEU A 1 178 ? -3.770 -13.645 -4.395 1.00 97.88 178 LEU A N 1
ATOM 1268 C CA . LEU A 1 178 ? -4.181 -14.356 -3.188 1.00 97.88 178 LEU A CA 1
ATOM 1269 C C . LEU A 1 178 ? -5.659 -14.735 -3.287 1.00 97.88 178 LEU A C 1
ATOM 1271 O O . LEU A 1 178 ? -6.467 -13.940 -3.770 1.00 97.88 178 LEU A O 1
ATOM 1275 N N . ASP A 1 179 ? -5.981 -15.922 -2.788 1.00 98.44 179 ASP A N 1
ATOM 1276 C CA . ASP A 1 179 ? -7.328 -16.485 -2.698 1.00 98.44 179 ASP A CA 1
ATOM 1277 C C . ASP A 1 179 ? -7.467 -17.333 -1.418 1.00 98.44 179 ASP A C 1
ATOM 1279 O O . ASP A 1 179 ? -6.452 -17.720 -0.823 1.00 98.44 179 ASP A O 1
ATOM 1283 N N . ASP A 1 180 ? -8.702 -17.581 -0.973 1.00 98.12 180 ASP A N 1
ATOM 1284 C CA . ASP A 1 180 ? -9.063 -18.254 0.286 1.00 98.12 180 ASP A CA 1
ATOM 1285 C C . ASP A 1 180 ? -8.256 -17.751 1.503 1.00 98.12 180 ASP A C 1
ATOM 1287 O O . ASP A 1 180 ? -7.754 -18.543 2.317 1.00 98.12 180 ASP A O 1
ATOM 1291 N N . VAL A 1 181 ? -8.076 -16.430 1.616 1.00 98.44 181 VAL A N 1
ATOM 1292 C CA . VAL A 1 181 ? -7.272 -15.832 2.693 1.00 98.44 181 VAL A CA 1
ATOM 1293 C C . VAL A 1 181 ? -7.974 -16.036 4.032 1.00 98.44 181 VAL A C 1
ATOM 1295 O O . VAL A 1 181 ? -9.146 -15.725 4.184 1.00 98.44 181 VAL A O 1
ATOM 1298 N N . GLN A 1 182 ? -7.244 -1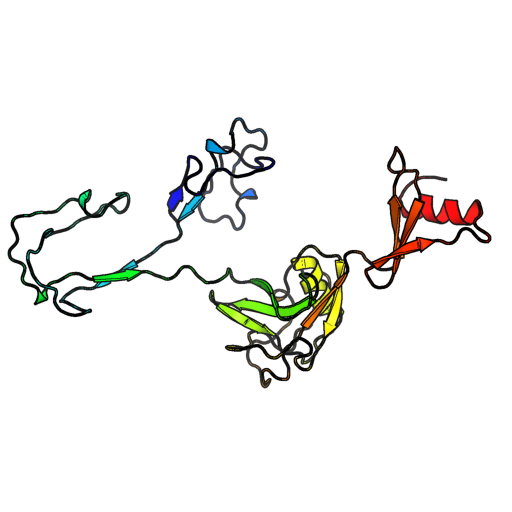6.594 4.997 1.00 98.06 182 GLN A N 1
ATOM 1299 C CA . GLN A 1 182 ? -7.738 -16.926 6.330 1.00 98.06 182 GLN A CA 1
ATOM 1300 C C . GLN A 1 182 ? -6.678 -16.569 7.372 1.00 98.06 182 GLN A C 1
ATOM 1302 O O . GLN A 1 182 ? -5.812 -17.378 7.737 1.00 98.06 182 GLN A O 1
ATOM 1307 N N . CYS A 1 183 ? -6.720 -15.326 7.832 1.00 98.06 183 CYS A N 1
ATOM 1308 C CA . CYS A 1 183 ? -5.881 -14.827 8.907 1.00 98.06 183 CYS A CA 1
ATOM 1309 C C . CYS A 1 183 ? -6.413 -15.252 10.284 1.00 98.06 183 CYS A C 1
ATOM 1311 O O . CYS A 1 183 ? -7.613 -15.343 10.534 1.00 98.06 183 CYS A O 1
ATOM 1313 N N . VAL A 1 184 ? -5.500 -15.433 11.235 1.00 96.88 184 VAL A N 1
ATOM 1314 C CA . VAL A 1 184 ? -5.813 -15.568 12.666 1.00 96.88 184 VAL A CA 1
ATOM 1315 C C . VAL A 1 184 ? -5.999 -14.187 13.316 1.00 96.88 184 VAL A C 1
ATOM 1317 O O . VAL A 1 184 ? -6.637 -14.059 14.360 1.00 96.88 184 VAL A O 1
ATOM 1320 N N . GLY A 1 185 ? -5.443 -13.137 12.706 1.00 91.19 185 GLY A N 1
ATOM 1321 C CA . GLY A 1 185 ? -5.541 -11.743 13.138 1.00 91.19 185 GLY A CA 1
ATOM 1322 C C . GLY A 1 185 ? -4.310 -11.234 13.891 1.00 91.19 185 GLY A C 1
ATOM 1323 O O . GLY A 1 185 ? -4.259 -10.063 14.277 1.00 91.19 185 GLY A O 1
ATOM 1324 N N . SER A 1 186 ? -3.282 -12.063 14.087 1.00 89.75 186 SER A N 1
ATOM 1325 C CA . SER A 1 186 ? -2.004 -11.688 14.723 1.00 89.75 186 SER A CA 1
ATOM 1326 C C . SER A 1 186 ? -0.858 -11.478 13.730 1.00 89.75 186 SER A C 1
ATOM 1328 O O . SER A 1 186 ? 0.222 -11.043 14.119 1.00 89.75 186 SER A O 1
ATOM 1330 N N . GLU A 1 187 ? -1.082 -11.777 12.456 1.00 96.38 187 GLU A N 1
ATOM 1331 C CA . GLU A 1 187 ? -0.093 -11.704 11.388 1.00 96.38 187 GLU A CA 1
ATOM 1332 C C . GLU A 1 187 ? 0.363 -10.263 11.131 1.00 96.38 187 GLU A C 1
ATOM 1334 O O . GLU A 1 187 ? -0.431 -9.319 11.150 1.00 96.38 187 GLU A O 1
ATOM 1339 N N . SER A 1 188 ? 1.660 -10.077 10.881 1.00 87.19 188 SER A N 1
ATOM 1340 C CA . SER A 1 188 ? 2.218 -8.761 10.538 1.00 87.19 188 SER A CA 1
ATOM 1341 C C . SER A 1 188 ? 1.985 -8.377 9.076 1.00 87.19 188 SER A C 1
ATOM 1343 O O . SER A 1 188 ? 1.927 -7.189 8.772 1.00 87.19 188 SER A O 1
ATOM 1345 N N . TYR A 1 189 ? 1.843 -9.371 8.197 1.00 93.56 189 TYR A N 1
ATOM 1346 C CA . TYR A 1 189 ? 1.654 -9.199 6.760 1.00 93.56 189 TYR A CA 1
ATOM 1347 C C . TYR A 1 189 ? 0.524 -10.102 6.270 1.00 93.56 189 TYR A C 1
ATOM 1349 O O . TYR A 1 189 ? 0.414 -11.236 6.737 1.00 93.56 189 TYR A O 1
ATOM 1357 N N . LEU A 1 190 ? -0.270 -9.642 5.299 1.00 97.56 190 LEU A N 1
ATOM 1358 C CA . LEU A 1 190 ? -1.359 -10.443 4.722 1.00 97.56 190 LEU A CA 1
ATOM 1359 C C . LEU A 1 190 ? -0.848 -11.750 4.096 1.00 97.56 190 LEU A C 1
ATOM 1361 O O . LEU A 1 190 ? -1.469 -12.798 4.229 1.00 97.56 190 LEU A O 1
ATOM 1365 N N . THR A 1 191 ? 0.338 -11.710 3.487 1.00 95.75 191 THR A N 1
ATOM 1366 C CA . THR A 1 191 ? 1.008 -12.880 2.897 1.00 95.75 191 THR A CA 1
ATOM 1367 C C . THR A 1 191 ? 1.438 -13.930 3.925 1.00 95.75 191 THR A C 1
ATOM 1369 O O . THR A 1 191 ? 1.843 -15.020 3.534 1.00 95.75 191 THR A O 1
ATOM 1372 N N . ASN A 1 192 ? 1.374 -13.631 5.227 1.00 96.19 192 ASN A N 1
ATOM 1373 C CA . ASN A 1 192 ? 1.678 -14.596 6.287 1.00 96.19 192 ASN A CA 1
ATOM 1374 C C . ASN A 1 192 ? 0.436 -15.369 6.753 1.00 96.19 192 ASN A C 1
ATOM 1376 O O . ASN A 1 192 ? 0.581 -16.332 7.506 1.00 96.19 192 ASN A O 1
ATOM 1380 N N . CYS A 1 193 ? -0.762 -14.955 6.336 1.00 97.44 193 CYS A N 1
ATOM 1381 C CA . CYS A 1 193 ? -1.992 -15.687 6.609 1.00 97.44 193 CYS A CA 1
ATOM 1382 C C . CYS A 1 193 ? -2.043 -16.978 5.786 1.00 97.44 193 CYS A C 1
ATOM 1384 O O . CYS A 1 193 ? -1.347 -17.112 4.776 1.00 97.44 193 CYS A O 1
ATOM 1386 N N . THR A 1 194 ? -2.882 -17.933 6.188 1.00 98.12 194 THR A N 1
ATOM 1387 C CA . THR A 1 194 ? -3.142 -19.099 5.333 1.00 98.12 194 THR A CA 1
ATOM 1388 C C . THR A 1 194 ? -3.888 -18.622 4.091 1.00 98.12 194 THR A C 1
ATOM 1390 O O . THR A 1 194 ? -4.845 -17.870 4.218 1.00 98.12 194 THR A O 1
ATOM 1393 N N . HIS A 1 195 ? -3.423 -19.007 2.906 1.00 97.50 195 HIS A N 1
ATOM 1394 C CA . HIS A 1 195 ? -4.019 -18.625 1.627 1.00 97.50 195 HIS A CA 1
ATOM 1395 C C . HIS A 1 195 ? -3.577 -19.602 0.532 1.00 97.50 195 HIS A C 1
ATOM 1397 O O . HIS A 1 195 ? -2.632 -20.381 0.715 1.00 97.50 195 HIS A O 1
ATOM 1403 N N . ILE A 1 196 ? -4.224 -19.526 -0.626 1.00 97.06 196 ILE A N 1
ATOM 1404 C CA . ILE A 1 196 ? -3.797 -20.185 -1.861 1.00 97.06 196 ILE A CA 1
ATOM 1405 C C . ILE A 1 196 ? -3.514 -19.139 -2.947 1.00 97.06 196 ILE A C 1
ATOM 1407 O O . ILE A 1 196 ? -3.913 -17.983 -2.851 1.00 97.06 196 ILE A O 1
ATOM 1411 N N . THR A 1 197 ? -2.772 -19.538 -3.978 1.00 94.12 197 THR A N 1
ATOM 1412 C CA . THR A 1 197 ? -2.430 -18.674 -5.127 1.00 94.12 197 THR A CA 1
ATOM 1413 C C . THR A 1 197 ? -3.073 -19.139 -6.431 1.00 94.12 197 THR A C 1
ATOM 1415 O O . THR A 1 197 ? -3.091 -18.407 -7.416 1.00 94.12 197 THR A O 1
ATOM 1418 N N . ASN A 1 198 ? -3.593 -20.369 -6.457 1.00 94.81 198 ASN A N 1
ATOM 1419 C CA . ASN A 1 198 ? -4.399 -20.871 -7.559 1.00 94.81 198 ASN A CA 1
ATOM 1420 C C . ASN A 1 198 ? -5.861 -20.563 -7.253 1.00 94.81 198 ASN A C 1
ATOM 1422 O O . ASN A 1 198 ? -6.396 -21.145 -6.315 1.00 94.81 198 ASN A O 1
ATOM 1426 N N . HIS A 1 199 ? -6.467 -19.688 -8.048 1.00 94.81 199 HIS A N 1
ATOM 1427 C CA . HIS A 1 199 ? -7.789 -19.137 -7.784 1.00 94.81 199 HIS A CA 1
ATOM 1428 C C . HIS A 1 199 ? -8.781 -19.472 -8.899 1.00 94.81 199 HIS A C 1
ATOM 1430 O O . HIS A 1 199 ? -8.401 -19.700 -10.053 1.00 94.81 199 HIS A O 1
ATOM 1436 N N . ASN A 1 200 ? -10.069 -19.452 -8.571 1.00 94.44 200 ASN A N 1
ATOM 1437 C CA . ASN A 1 200 ? -11.166 -19.518 -9.546 1.00 94.44 200 ASN A CA 1
ATOM 1438 C C . ASN A 1 200 ? -11.940 -18.200 -9.671 1.00 94.44 200 ASN A C 1
ATOM 1440 O O . ASN A 1 200 ? -12.955 -18.163 -10.366 1.00 94.44 200 ASN A O 1
ATOM 1444 N N . CYS A 1 201 ? -11.445 -17.140 -9.037 1.00 97.50 201 CYS A N 1
ATOM 1445 C CA . CYS A 1 201 ? -12.103 -15.844 -9.007 1.00 97.50 201 CYS A CA 1
ATOM 1446 C C . CYS A 1 201 ? -11.911 -15.033 -10.295 1.00 97.50 201 CYS A C 1
ATOM 1448 O O . CYS A 1 201 ? -10.896 -15.149 -10.993 1.00 97.50 201 CYS A O 1
ATOM 1450 N N . ALA A 1 202 ? -12.876 -14.166 -10.580 1.00 97.81 202 ALA A N 1
ATOM 1451 C CA . ALA A 1 202 ? -12.783 -13.063 -11.527 1.00 97.81 202 ALA A CA 1
ATOM 1452 C C . ALA A 1 202 ? -12.605 -11.730 -10.781 1.00 97.81 202 ALA A C 1
ATOM 1454 O O . ALA A 1 202 ? -12.905 -11.621 -9.602 1.00 97.81 202 ALA A O 1
ATOM 1455 N N . HIS A 1 203 ? -12.212 -10.655 -11.470 1.00 98.38 203 HIS A N 1
ATOM 1456 C CA . HIS A 1 203 ? -12.065 -9.341 -10.817 1.00 98.38 203 HIS A CA 1
ATOM 1457 C C . HIS A 1 203 ? -13.370 -8.752 -10.257 1.00 98.38 203 HIS A C 1
ATOM 1459 O O . HIS A 1 203 ? -13.336 -7.777 -9.514 1.00 98.38 203 HIS A O 1
ATOM 1465 N N . SER A 1 204 ? -14.535 -9.325 -10.582 1.00 98.31 204 SER A N 1
ATOM 1466 C CA . SER A 1 204 ? -15.789 -9.022 -9.880 1.00 98.31 204 SER A CA 1
ATOM 1467 C C . SER A 1 204 ? -15.791 -9.453 -8.414 1.00 98.31 204 SER A C 1
ATOM 1469 O O . SER A 1 204 ? -16.657 -8.996 -7.682 1.00 98.31 204 SER A O 1
ATOM 1471 N N . GLU A 1 205 ? -14.847 -10.298 -8.013 1.00 98.56 205 GLU A N 1
ATOM 1472 C CA . GLU A 1 205 ? -14.644 -10.864 -6.674 1.00 98.56 205 GLU A CA 1
ATOM 1473 C C . GLU A 1 205 ? -13.416 -10.228 -5.996 1.00 98.56 205 GLU A C 1
ATOM 1475 O O . GLU A 1 205 ? -12.892 -10.746 -5.022 1.00 98.56 205 GLU A O 1
ATOM 1480 N N . ASP A 1 206 ? -12.917 -9.086 -6.489 1.00 98.75 206 ASP A N 1
ATOM 1481 C CA . ASP A 1 206 ? -11.785 -8.424 -5.840 1.00 98.75 206 ASP A CA 1
ATOM 1482 C C . ASP A 1 206 ? -12.178 -7.891 -4.447 1.00 98.75 206 ASP A C 1
ATOM 1484 O O . ASP A 1 206 ? -13.131 -7.113 -4.289 1.00 98.75 206 ASP A O 1
ATOM 1488 N N . ALA A 1 207 ? -11.384 -8.264 -3.448 1.00 98.75 207 ALA A N 1
ATOM 1489 C CA . ALA A 1 207 ? -11.523 -7.874 -2.059 1.00 98.75 207 ALA A CA 1
ATOM 1490 C C . ALA A 1 207 ? -11.064 -6.432 -1.796 1.00 98.75 207 ALA A C 1
ATOM 1492 O O . ALA A 1 207 ? -10.154 -5.877 -2.421 1.00 98.75 207 ALA A O 1
ATOM 1493 N N . GLY A 1 208 ? -11.685 -5.812 -0.800 1.00 98.56 208 GLY A N 1
ATOM 1494 C CA . GLY A 1 208 ? -11.391 -4.468 -0.337 1.00 98.56 208 GLY A CA 1
ATOM 1495 C C . GLY A 1 208 ? -11.462 -4.348 1.176 1.00 98.56 208 GLY A C 1
ATOM 1496 O O . GLY A 1 208 ? -11.947 -5.238 1.879 1.00 98.56 208 GLY A O 1
ATOM 1497 N N . VAL A 1 209 ? -10.991 -3.212 1.683 1.00 98.25 209 VAL A N 1
ATOM 1498 C CA . VAL A 1 209 ? -11.071 -2.876 3.106 1.00 98.25 209 VAL A CA 1
ATOM 1499 C C . VAL A 1 209 ? -11.434 -1.417 3.316 1.00 98.25 209 VAL A C 1
ATOM 1501 O O . VAL A 1 209 ? -11.198 -0.561 2.462 1.00 98.25 209 VAL A O 1
ATOM 1504 N N . ARG A 1 210 ? -11.956 -1.133 4.508 1.00 95.38 210 ARG A N 1
ATOM 1505 C CA . ARG A 1 210 ? -11.927 0.197 5.118 1.00 95.38 210 ARG A CA 1
ATOM 1506 C C . ARG A 1 210 ? -11.237 0.103 6.469 1.00 95.38 210 ARG A C 1
ATOM 1508 O O . ARG A 1 210 ? -11.681 -0.644 7.339 1.00 95.38 210 ARG A O 1
ATOM 1515 N N . CYS A 1 211 ? -10.180 0.878 6.639 1.00 91.69 211 CYS A N 1
ATOM 1516 C CA . CYS A 1 211 ? -9.390 0.953 7.851 1.00 91.69 211 CYS A CA 1
ATOM 1517 C C . CYS A 1 211 ? -9.915 2.015 8.807 1.00 91.69 211 CYS A C 1
ATOM 1519 O O . CYS A 1 211 ? -10.368 3.090 8.415 1.00 91.69 211 CYS A O 1
ATOM 1521 N N . ALA A 1 212 ? -9.813 1.696 10.088 1.00 82.19 212 ALA A N 1
ATOM 1522 C CA . ALA A 1 212 ? -10.132 2.575 11.188 1.00 82.19 212 ALA A CA 1
ATOM 1523 C C . ALA A 1 212 ? -8.862 3.245 11.726 1.00 82.19 212 ALA A C 1
ATOM 1525 O O . ALA A 1 212 ? -7.844 2.586 11.941 1.00 82.19 212 ALA A O 1
ATOM 1526 N N . TYR A 1 213 ? -8.933 4.543 12.034 1.00 76.00 213 TYR A N 1
ATOM 1527 C CA . TYR A 1 213 ? -7.838 5.244 12.724 1.00 76.00 213 TYR A CA 1
ATOM 1528 C C . TYR A 1 213 ? -7.673 4.804 14.186 1.00 76.00 213 TYR A C 1
ATOM 1530 O O . TYR A 1 213 ? -6.680 5.144 14.826 1.00 76.00 213 TYR A O 1
ATOM 1538 N N . CYS A 1 214 ? -8.660 4.105 14.743 1.00 73.12 214 CYS A N 1
ATOM 1539 C CA . CYS A 1 214 ? -8.688 3.695 16.137 1.00 73.12 214 CYS A CA 1
ATOM 1540 C C . CYS A 1 214 ? -9.499 2.408 16.318 1.00 73.12 214 CYS A C 1
ATOM 1542 O O . CYS A 1 214 ? -10.309 2.046 15.469 1.00 73.12 214 CYS A O 1
ATOM 1544 N N . ILE A 1 215 ? -9.275 1.707 17.427 1.00 77.62 215 ILE A N 1
ATOM 1545 C CA . ILE A 1 215 ? -9.984 0.465 17.754 1.00 77.62 215 ILE A CA 1
ATOM 1546 C C . ILE A 1 215 ? -11.220 0.819 18.583 1.00 77.62 215 ILE A C 1
ATOM 1548 O O . ILE A 1 215 ? -11.091 1.559 19.559 1.00 77.62 215 ILE A O 1
ATOM 1552 N N . THR A 1 216 ? -12.393 0.281 18.242 1.00 80.88 216 THR A N 1
ATOM 1553 C CA . THR A 1 216 ? -13.634 0.494 19.006 1.00 80.88 216 THR A CA 1
ATOM 1554 C C . THR A 1 216 ? -13.428 0.230 20.500 1.00 80.88 216 THR A C 1
ATOM 1556 O O . THR A 1 216 ? -12.879 -0.797 20.892 1.00 80.88 216 THR A O 1
ATOM 1559 N N . GLY A 1 217 ? -13.863 1.172 21.337 1.00 83.50 217 GLY A N 1
ATOM 1560 C CA . GLY A 1 217 ? -13.673 1.141 22.788 1.00 83.50 217 GLY A CA 1
ATOM 1561 C C . GLY A 1 217 ? -12.336 1.713 23.268 1.00 83.50 217 GLY A C 1
ATOM 1562 O O . GLY A 1 217 ? -12.161 1.885 24.473 1.00 83.50 217 GLY A O 1
ATOM 1563 N N . SER A 1 218 ? -11.411 2.055 22.363 1.00 87.12 218 SER A N 1
ATOM 1564 C CA . SER A 1 218 ? -10.228 2.848 22.722 1.00 87.12 218 SER A CA 1
ATOM 1565 C C . SER A 1 218 ? -10.659 4.227 23.195 1.00 87.12 218 SER A C 1
ATOM 1567 O O . SER A 1 218 ? -11.573 4.822 22.626 1.00 87.12 218 SER A O 1
ATOM 1569 N N . ILE A 1 219 ? -9.967 4.760 24.195 1.00 93.19 219 ILE A N 1
ATOM 1570 C CA . ILE A 1 219 ? -10.221 6.099 24.723 1.00 93.19 219 ILE A CA 1
ATOM 1571 C C . ILE A 1 219 ? -8.951 6.946 24.698 1.00 93.19 219 ILE A C 1
ATOM 1573 O O . ILE A 1 219 ? -7.841 6.417 24.762 1.00 93.19 219 ILE A O 1
ATOM 1577 N N . ARG A 1 220 ? -9.116 8.266 24.610 1.00 92.31 220 ARG A N 1
ATOM 1578 C CA . ARG A 1 220 ? -8.029 9.245 24.740 1.00 92.31 220 ARG A CA 1
ATOM 1579 C C . ARG A 1 220 ? -8.507 10.517 25.434 1.00 92.31 220 ARG A C 1
ATOM 1581 O O . ARG A 1 220 ? -9.700 10.823 25.418 1.00 92.31 220 ARG A O 1
ATOM 1588 N N . LEU A 1 221 ? -7.566 11.269 26.000 1.00 95.44 221 LEU A N 1
ATOM 1589 C CA . LEU A 1 221 ? -7.804 12.603 26.552 1.00 95.44 221 LEU A CA 1
ATOM 1590 C C . LEU A 1 221 ? -7.218 13.652 25.606 1.00 95.44 221 LEU A C 1
ATOM 1592 O O . LEU A 1 221 ? -6.061 13.550 25.207 1.00 95.44 221 LEU A O 1
ATOM 1596 N N . VAL A 1 222 ? -8.021 14.644 25.213 1.00 95.12 222 VAL A N 1
ATOM 1597 C CA . VAL A 1 222 ? -7.612 15.679 24.249 1.00 95.12 222 VAL A CA 1
ATOM 1598 C C . VAL A 1 222 ? -7.739 17.073 24.850 1.00 95.12 222 VAL A C 1
ATOM 1600 O O . VAL A 1 222 ? -8.758 17.419 25.450 1.00 95.12 222 VAL A O 1
ATOM 1603 N N . GLY A 1 223 ? -6.719 17.905 24.626 1.00 92.31 223 GLY A N 1
ATOM 1604 C CA . GLY A 1 223 ? -6.718 19.322 25.001 1.00 92.31 223 GLY A CA 1
ATOM 1605 C C . GLY A 1 223 ? -6.366 19.612 26.464 1.00 92.31 223 GLY A C 1
ATOM 1606 O O . GLY A 1 223 ? -6.572 20.739 26.906 1.00 92.31 223 GLY A O 1
ATOM 1607 N N . GLY A 1 224 ? -5.862 18.624 27.208 1.00 94.00 224 GLY A N 1
ATOM 1608 C CA . GLY A 1 224 ? -5.254 18.833 28.523 1.00 94.00 224 GLY A CA 1
ATOM 1609 C C . GLY A 1 224 ? -3.807 19.321 28.443 1.00 94.00 224 GLY A C 1
ATOM 1610 O O . GLY A 1 224 ? -3.203 19.309 27.371 1.00 94.00 224 GLY A O 1
ATOM 1611 N N . SER A 1 225 ? -3.241 19.744 29.580 1.00 95.75 225 SER A N 1
ATOM 1612 C CA . SER A 1 225 ? -1.813 20.105 29.665 1.00 95.75 225 SER A CA 1
ATOM 1613 C C . SER A 1 225 ? -0.917 18.897 29.966 1.00 95.75 225 SER A C 1
ATOM 1615 O O . SER A 1 225 ? 0.306 19.018 29.919 1.00 95.75 225 SER A O 1
ATOM 1617 N N . HIS A 1 226 ? -1.525 17.747 30.269 1.00 90.38 226 HIS A N 1
ATOM 1618 C CA . HIS A 1 226 ? -0.869 16.489 30.611 1.00 90.38 226 HIS A CA 1
ATOM 1619 C C . HIS A 1 226 ? -1.674 15.296 30.074 1.00 90.38 226 HIS A C 1
ATOM 1621 O O . HIS A 1 226 ? -2.870 15.419 29.814 1.00 90.38 226 HIS A O 1
ATOM 1627 N N . ASP A 1 227 ? -1.048 14.120 30.001 1.00 85.56 227 ASP A N 1
ATOM 1628 C CA . ASP A 1 227 ? -1.654 12.890 29.454 1.00 85.56 227 ASP A CA 1
ATOM 1629 C C . ASP A 1 227 ? -2.757 12.270 30.346 1.00 85.56 227 ASP A C 1
ATOM 1631 O O . ASP A 1 227 ? -3.414 11.302 29.955 1.00 85.56 227 ASP A O 1
ATOM 1635 N N . TRP A 1 228 ? -2.974 12.812 31.549 1.00 92.00 228 TRP A N 1
ATOM 1636 C CA . TRP A 1 228 ? -3.987 12.372 32.523 1.00 92.00 228 TRP A CA 1
ATOM 1637 C C . TRP A 1 228 ? -5.157 13.353 32.685 1.00 92.00 228 TRP A C 1
ATOM 1639 O O . TRP A 1 228 ? -5.981 13.189 33.584 1.00 92.00 228 TRP A O 1
ATOM 1649 N N . GLU A 1 229 ? -5.254 14.380 31.839 1.00 94.56 229 GLU A N 1
ATOM 1650 C CA . GLU A 1 229 ? -6.372 15.324 31.856 1.00 94.56 229 GLU A CA 1
ATOM 1651 C C . GLU A 1 229 ? -6.792 15.725 30.437 1.00 94.56 229 GLU A C 1
ATOM 1653 O O . GLU A 1 229 ? -5.990 15.741 29.509 1.00 94.56 229 GLU A O 1
ATOM 1658 N N . GLY A 1 230 ? -8.069 16.053 30.246 1.00 96.06 230 GLY A N 1
ATOM 1659 C CA . GLY A 1 230 ? -8.588 16.518 28.959 1.00 96.06 230 GLY A CA 1
ATOM 1660 C C . GLY A 1 230 ? -10.024 16.078 28.701 1.00 96.06 230 GLY A C 1
ATOM 1661 O O . GLY A 1 230 ? -10.669 15.449 29.540 1.00 96.06 230 GLY A O 1
ATOM 1662 N N . ARG A 1 231 ? -10.533 16.413 27.515 1.00 97.69 231 ARG A N 1
ATOM 1663 C CA . ARG A 1 231 ? -11.825 15.918 27.028 1.00 97.69 231 ARG A CA 1
ATOM 1664 C C . ARG A 1 231 ? -11.707 14.435 26.690 1.00 97.69 231 ARG A C 1
ATOM 1666 O O . ARG A 1 231 ? -10.802 14.060 25.947 1.00 97.69 231 ARG A O 1
ATOM 1673 N N . VAL A 1 232 ? -12.649 13.631 27.178 1.00 97.12 232 VAL A N 1
ATOM 1674 C CA . VAL A 1 232 ? -12.746 12.207 26.842 1.00 97.12 232 VAL A CA 1
ATOM 1675 C C . VAL A 1 232 ? -13.254 12.054 25.414 1.00 97.12 232 VAL A C 1
ATOM 1677 O O . VAL A 1 232 ? -14.358 12.494 25.078 1.00 97.12 232 VAL A O 1
ATOM 1680 N N . GLU A 1 233 ? -12.445 11.413 24.583 1.00 95.19 233 GLU A N 1
ATOM 1681 C CA . GLU A 1 233 ? -12.852 10.937 23.270 1.00 95.19 233 GLU A CA 1
ATOM 1682 C C . GLU A 1 233 ? -12.811 9.411 23.261 1.00 95.19 233 GLU A C 1
ATOM 1684 O O . GLU A 1 233 ? -11.847 8.801 23.728 1.00 95.19 233 GLU A O 1
ATOM 1689 N N . VAL A 1 234 ? -13.872 8.801 22.742 1.00 93.38 234 VAL A N 1
ATOM 1690 C CA . VAL A 1 234 ? -14.009 7.354 22.587 1.00 93.38 234 VAL A CA 1
ATOM 1691 C C . VAL A 1 234 ? -14.021 7.025 21.106 1.00 93.38 234 VAL A C 1
ATOM 1693 O O . VAL A 1 234 ? -14.641 7.722 20.302 1.00 93.38 234 VAL A O 1
ATOM 1696 N N . CYS A 1 235 ? -13.297 5.980 20.736 1.00 85.31 235 CYS A N 1
ATOM 1697 C CA . CYS A 1 235 ? -13.369 5.438 19.401 1.00 85.31 235 CYS A CA 1
ATOM 1698 C C . CYS A 1 235 ? -14.590 4.533 19.296 1.00 85.31 235 CYS A C 1
ATOM 1700 O O . CYS A 1 235 ? -14.702 3.552 20.034 1.00 85.31 235 CYS A O 1
ATOM 1702 N N . ASP A 1 236 ? -15.464 4.827 18.347 1.00 81.81 236 ASP A N 1
ATOM 1703 C CA . ASP A 1 236 ? -16.534 3.928 17.951 1.00 81.81 236 ASP A CA 1
ATOM 1704 C C . ASP A 1 236 ? -16.561 3.811 16.430 1.00 81.81 236 ASP A C 1
ATOM 1706 O O . ASP A 1 236 ? -16.423 4.802 15.710 1.00 81.81 236 ASP A O 1
ATOM 1710 N N . SER A 1 237 ? -16.682 2.578 15.936 1.00 70.56 237 SER A N 1
ATOM 1711 C CA . SER A 1 237 ? -16.719 2.267 14.502 1.00 70.56 237 SER A CA 1
ATOM 1712 C C . SER A 1 237 ? -15.599 2.954 13.699 1.00 70.56 237 SER A C 1
ATOM 1714 O O . SER A 1 237 ? -15.798 3.449 12.590 1.00 70.56 237 SER A O 1
ATOM 1716 N N . GLY A 1 238 ? -14.404 3.020 14.295 1.00 68.81 238 GLY A N 1
ATOM 1717 C CA . GLY A 1 238 ? -13.200 3.582 13.688 1.00 68.81 238 GLY A CA 1
ATOM 1718 C C . GLY A 1 238 ? -13.120 5.105 13.603 1.00 68.81 238 GLY A C 1
ATOM 1719 O O . GLY A 1 238 ? -12.208 5.623 12.954 1.00 68.81 238 GLY A O 1
ATOM 1720 N N . SER A 1 239 ? -14.033 5.814 14.267 1.00 75.19 239 SER A N 1
ATOM 1721 C CA . SER A 1 239 ? -14.033 7.272 14.376 1.00 75.19 239 SER A CA 1
ATOM 1722 C C . SER A 1 239 ? -13.956 7.711 15.834 1.00 75.19 239 SER A C 1
ATOM 1724 O O . SER A 1 239 ? -14.580 7.121 16.713 1.00 75.19 239 SER A O 1
ATOM 1726 N N . TRP A 1 240 ? -13.206 8.780 16.091 1.00 85.19 240 TRP A N 1
ATOM 1727 C CA . TRP A 1 240 ? -13.187 9.418 17.403 1.00 85.19 240 TRP A CA 1
ATOM 1728 C C . TRP A 1 240 ? -14.439 10.274 17.588 1.00 85.19 240 TRP A C 1
ATOM 1730 O O . TRP A 1 240 ? -14.717 11.157 16.777 1.00 85.19 240 TRP A O 1
ATOM 1740 N N . GLY A 1 241 ? -15.171 10.023 18.670 1.00 89.62 241 GLY A N 1
ATOM 1741 C CA . GLY A 1 241 ? -16.326 10.801 19.102 1.00 89.62 241 GLY A CA 1
ATOM 1742 C C . GLY A 1 241 ? -16.158 11.318 20.527 1.00 89.62 241 GLY A C 1
ATOM 1743 O O . GLY A 1 241 ? -15.334 10.825 21.296 1.00 89.62 241 GLY A O 1
ATOM 1744 N N . THR A 1 242 ? -16.946 12.325 20.890 1.00 95.19 242 THR A N 1
ATOM 1745 C CA . THR A 1 242 ? -16.989 12.877 22.251 1.00 95.19 242 THR A CA 1
ATOM 1746 C C . THR A 1 242 ? -18.060 12.191 23.090 1.00 95.19 242 THR A C 1
ATOM 1748 O O . THR A 1 242 ? -19.092 11.784 22.559 1.00 95.19 242 THR A O 1
ATOM 1751 N N . VAL A 1 243 ? -17.859 12.134 24.405 1.00 95.75 243 VAL A N 1
ATOM 1752 C CA . VAL A 1 243 ? -18.870 11.641 25.352 1.00 95.75 243 VAL A CA 1
ATOM 1753 C C . VAL A 1 243 ? -19.726 12.809 25.863 1.00 95.75 243 VAL A C 1
ATOM 1755 O O . VAL A 1 243 ? -19.189 13.871 26.172 1.00 95.75 243 VAL A O 1
ATOM 1758 N N . CYS A 1 244 ? -21.050 12.633 25.916 1.00 95.62 244 CYS A N 1
ATOM 1759 C CA . CYS A 1 244 ? -21.976 13.609 26.504 1.00 95.62 244 CYS A CA 1
ATOM 1760 C C . CYS A 1 244 ? -21.882 13.574 28.037 1.00 95.62 244 CYS A C 1
ATOM 1762 O O . CYS A 1 244 ? -21.741 12.499 28.616 1.00 95.62 244 CYS A O 1
ATOM 1764 N N . ASP A 1 245 ? -21.943 14.736 28.687 1.00 95.00 245 ASP A N 1
ATOM 1765 C CA . ASP A 1 245 ? -21.739 14.895 30.130 1.00 95.00 245 ASP A CA 1
ATOM 1766 C C . ASP A 1 245 ? -23.010 14.706 30.978 1.00 95.00 245 ASP A C 1
ATOM 1768 O O . ASP A 1 245 ? -22.948 14.763 32.209 1.00 95.00 245 ASP A O 1
ATOM 1772 N N . ASP A 1 246 ? -24.156 14.425 30.354 1.00 96.81 246 ASP A N 1
ATOM 1773 C CA . ASP A 1 246 ? -25.381 14.073 31.070 1.00 96.81 246 ASP A CA 1
ATOM 1774 C C . ASP A 1 246 ? -25.142 12.838 31.954 1.00 96.81 246 ASP A C 1
ATOM 1776 O O . ASP A 1 246 ? -24.809 11.754 31.476 1.00 96.81 246 ASP A O 1
ATOM 1780 N N . TYR A 1 247 ? -25.341 13.007 33.266 1.00 94.38 247 TYR A N 1
ATOM 1781 C CA . TYR A 1 247 ? -25.067 12.001 34.302 1.00 94.38 247 TYR A CA 1
ATOM 1782 C C . TYR A 1 247 ? -23.591 11.577 34.446 1.00 94.38 247 TYR A C 1
ATOM 1784 O O . TYR A 1 247 ? -23.325 10.562 35.085 1.00 94.38 247 TYR A O 1
ATOM 1792 N N . TRP A 1 248 ? -22.634 12.364 33.942 1.00 95.38 248 TRP A N 1
ATOM 1793 C CA . TRP A 1 248 ? -21.201 12.095 34.096 1.00 95.38 248 TRP A CA 1
ATOM 1794 C C . TRP A 1 248 ? -20.721 12.295 35.542 1.00 95.38 248 TRP A C 1
ATOM 1796 O O . TRP A 1 248 ? -20.679 13.417 36.057 1.00 95.38 248 TRP A O 1
ATOM 1806 N N . GLY A 1 249 ? -20.343 11.204 36.212 1.00 94.44 249 GLY A N 1
ATOM 1807 C CA . GLY A 1 249 ? -19.930 11.195 37.613 1.00 94.44 249 GLY A CA 1
ATOM 1808 C C . GLY A 1 249 ? -18.524 10.644 37.863 1.00 94.44 249 GLY A C 1
ATOM 1809 O O . GLY A 1 249 ? -17.829 10.143 36.981 1.00 94.44 249 GLY A O 1
ATOM 1810 N N . SER A 1 250 ? -18.099 10.694 39.130 1.00 95.50 250 SER A N 1
ATOM 1811 C CA . SER A 1 250 ? -16.816 10.124 39.569 1.00 95.50 250 SER A CA 1
ATOM 1812 C C . SER A 1 250 ? -16.632 8.633 39.229 1.00 95.50 250 SER A C 1
ATOM 1814 O O . SER A 1 250 ? -15.505 8.260 38.903 1.00 95.50 250 SER A O 1
ATOM 1816 N N . PRO A 1 251 ? -17.671 7.768 39.266 1.00 96.00 251 PRO A N 1
ATOM 1817 C CA . PRO A 1 251 ? -17.533 6.381 38.820 1.00 96.00 251 PRO A CA 1
ATOM 1818 C C . PRO A 1 251 ? -17.132 6.248 37.344 1.00 96.00 251 PRO A C 1
ATOM 1820 O O . PRO A 1 251 ? -16.292 5.408 37.028 1.00 96.00 251 PRO A O 1
ATOM 1823 N N . ASP A 1 252 ? -17.674 7.091 36.461 1.00 96.31 252 ASP A N 1
ATOM 1824 C CA . ASP A 1 252 ? -17.387 7.061 35.020 1.00 96.31 252 ASP A CA 1
ATOM 1825 C C . ASP A 1 252 ? -15.956 7.534 34.744 1.00 96.31 252 ASP A C 1
ATOM 1827 O O . ASP A 1 252 ? -15.190 6.870 34.043 1.00 96.31 252 ASP A O 1
ATOM 1831 N N . ALA A 1 253 ? -15.542 8.622 35.403 1.00 95.12 253 ALA A N 1
ATOM 1832 C CA . ALA A 1 253 ? -14.166 9.110 35.347 1.00 95.12 253 ALA A CA 1
ATOM 1833 C C . ALA A 1 253 ? -13.155 8.055 35.837 1.00 95.12 253 ALA A C 1
ATOM 1835 O O . ALA A 1 253 ? -12.099 7.883 35.231 1.00 95.12 253 ALA A O 1
ATOM 1836 N N . ALA A 1 254 ? -13.487 7.288 36.882 1.00 94.75 254 ALA A N 1
ATOM 1837 C CA . ALA A 1 254 ? -12.632 6.206 37.368 1.00 94.75 254 ALA A CA 1
ATOM 1838 C C . ALA A 1 254 ? -12.463 5.070 36.339 1.00 94.75 254 ALA A C 1
ATOM 1840 O O . ALA A 1 254 ? -11.396 4.457 36.277 1.00 94.75 254 ALA A O 1
ATOM 1841 N N . VAL A 1 255 ? -13.481 4.789 35.511 1.00 94.88 255 VAL A N 1
ATOM 1842 C CA . VAL A 1 255 ? -13.363 3.835 34.393 1.00 94.88 255 VAL A CA 1
ATOM 1843 C C . VAL A 1 255 ? -12.366 4.350 33.358 1.00 94.88 255 VAL A C 1
ATOM 1845 O O . VAL A 1 255 ? -11.477 3.591 32.973 1.00 94.88 255 VAL A O 1
ATOM 1848 N N . VAL A 1 256 ? -12.476 5.624 32.970 1.00 95.38 256 VAL A N 1
ATOM 1849 C CA . VAL A 1 256 ? -11.573 6.277 32.007 1.00 95.38 256 VAL A CA 1
ATOM 1850 C C . VAL A 1 256 ? -10.130 6.266 32.508 1.00 95.38 256 VAL A C 1
ATOM 1852 O O . VAL A 1 256 ? -9.246 5.775 31.808 1.00 95.38 256 VAL A O 1
ATOM 1855 N N . CYS A 1 257 ? -9.882 6.733 33.736 1.00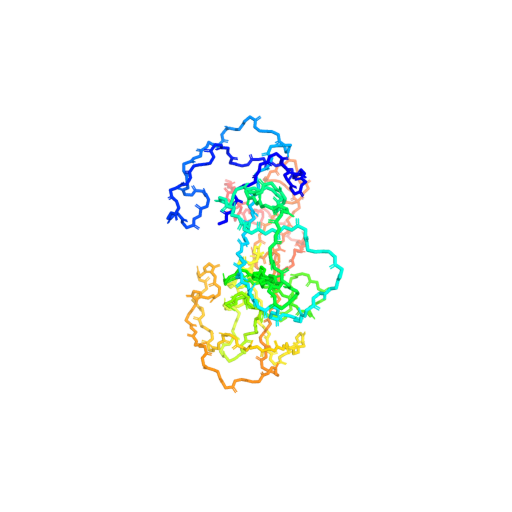 94.06 257 CYS A N 1
ATOM 1856 C CA . CYS A 1 257 ? -8.537 6.761 34.314 1.00 94.06 257 CYS A CA 1
ATOM 1857 C C . CYS A 1 257 ? -7.924 5.357 34.357 1.00 94.06 257 CYS A C 1
ATOM 1859 O O . CYS A 1 257 ? -6.816 5.153 33.863 1.00 94.06 257 CYS A O 1
ATOM 1861 N N . ARG A 1 258 ? -8.681 4.364 34.841 1.00 93.81 258 ARG A N 1
ATOM 1862 C CA . ARG A 1 258 ? -8.221 2.972 34.908 1.00 93.81 258 ARG A CA 1
ATOM 1863 C C . ARG A 1 258 ? -7.924 2.382 33.528 1.00 93.81 258 ARG A C 1
ATOM 1865 O O . ARG A 1 258 ? -6.943 1.659 33.394 1.00 93.81 258 ARG A O 1
ATOM 1872 N N . GLN A 1 259 ? -8.750 2.664 32.519 1.00 91.12 259 GLN A N 1
ATOM 1873 C CA . GLN A 1 259 ? -8.516 2.210 31.142 1.00 91.12 259 GLN A CA 1
ATOM 1874 C C . GLN A 1 259 ? -7.244 2.821 30.536 1.00 91.12 259 GLN A C 1
ATOM 1876 O O . GLN A 1 259 ? -6.545 2.138 29.794 1.00 91.12 259 GLN A O 1
ATOM 1881 N N . LEU A 1 260 ? -6.914 4.066 30.888 1.00 89.50 260 LEU A N 1
ATOM 1882 C CA . LEU A 1 260 ? -5.686 4.751 30.465 1.00 89.50 260 LEU A CA 1
ATOM 1883 C C . LEU A 1 260 ? -4.454 4.393 31.314 1.00 89.50 260 LEU A C 1
ATOM 1885 O O . LEU A 1 260 ? -3.372 4.919 31.074 1.00 89.50 260 LEU A O 1
ATOM 1889 N N . GLY A 1 261 ? -4.595 3.507 32.305 1.00 90.19 261 GLY A N 1
ATOM 1890 C CA . GLY A 1 261 ? -3.501 3.111 33.195 1.00 90.19 261 GLY A CA 1
ATOM 1891 C C . GLY A 1 261 ? -3.198 4.111 34.315 1.00 90.19 261 GLY A C 1
ATOM 1892 O O . GLY A 1 261 ? -2.213 3.940 35.033 1.00 90.19 261 GLY A O 1
ATOM 1893 N N . TRP A 1 262 ? -4.047 5.120 34.512 1.00 85.69 262 TRP A N 1
ATOM 1894 C CA . TRP A 1 262 ? -3.970 6.043 35.640 1.00 85.69 262 TRP A CA 1
ATOM 1895 C C . TRP A 1 262 ? -4.713 5.450 36.845 1.00 85.69 262 TRP A C 1
ATOM 1897 O O . TRP A 1 262 ? -5.874 5.043 36.751 1.00 85.69 262 TRP A O 1
ATOM 1907 N N . GLY A 1 263 ? -4.026 5.357 37.986 1.00 73.12 263 GLY A N 1
ATOM 1908 C CA . GLY A 1 263 ? -4.626 4.891 39.239 1.00 73.12 263 GLY A CA 1
ATOM 1909 C C . GLY A 1 263 ? -5.747 5.817 39.720 1.00 73.12 263 GLY A C 1
ATOM 1910 O O . GLY A 1 263 ? -5.731 7.012 39.431 1.00 73.12 263 GLY A O 1
ATOM 1911 N N . THR A 1 264 ? -6.717 5.251 40.442 1.00 56.78 264 THR A N 1
ATOM 1912 C CA . THR A 1 264 ? -7.810 5.991 41.101 1.00 56.78 264 THR A CA 1
ATOM 1913 C C . THR A 1 264 ? -7.384 6.564 42.439 1.00 56.78 264 THR A C 1
ATOM 1915 O O . THR A 1 264 ? -6.763 5.787 43.204 1.00 56.78 264 THR A O 1
#

Sequence (264 aa):
GTARSFAYFGQGTGSILLDDVQCTGTEEFLTNCTHSSTHNCGHYEDAGVSCDGGTARSSAYFGQGNGSILLDDVACDGTEQFLANCSHTSNHNCGHSEDAGVTCSTPPACYDGSIRLVGGANSLEGRVEVCSGGAWGTVCDDYWDSTDAGVVCRQLGYGSGTSFGSAYFGQGNGSIVLDDVQCVGSESYLTNCTHITNHNCAHSEDAGVRCAYCITGSIRLVGGSHDWEGRVEVCDSGSWGTVCDDYWGSPDAAVVCRQLGWGT

pLDDT: mean 84.38, std 12.46, range [53.31, 98.75]